Protein 5B4Z (pdb70)

Solvent-accessible surface area: 12973 Å² total; per-residue (Å²): 139,74,16,87,95,26,97,22,76,14,68,5,115,75,21,15,66,10,104,61,37,31,154,125,24,91,38,70,57,100,28,94,36,93,13,58,76,51,48,122,15,86,0,118,52,7,60,89,0,0,0,0,2,56,21,0,20,4,0,6,2,0,8,0,0,26,7,42,137,31,13,24,0,32,0,62,21,1,64,6,66,53,5,65,152,27,84,54,0,9,76,74,57,20,69,7,53,24,127,21,3,58,99,24,137,12,36,0,5,0,3,8,66,37,10,20,58,136,111,18,4,70,98,4,73,92,64,68,14,27,1,2,2,22,80,35,132,35,33,32,102,13,4,1,79,22,3,84,71,5,1,62,5,0,5,3,88,145,33,0,66,68,0,0,100,69,1,55,64,73,4,113,61,5,32,89,62,3,102,149,56,40,28,117,93,49,3,90,0,0,1,0,49,3,89,25,110,44,68,67,13,50,0,10,4,74,56,53,10,2,113,41,0,0,84,12,0,19,6,46,5,15,0,34,116,98,48,30,120,92,66,20,80,6,82,47,146,22,0,72,106,4,58,0,21,3,0,0,1,23,17,78,1,6,111,40,4,45,21,27,112,11,0,32,145,33,104,11,0,42,126,2,43,0,4,124,42,81,10,0,0,0,0,12,27,1,6,1,6,2,12,9,5,19,2,2,72,4,0,82,54,0,0,134,54,1,12,77,107

Foldseek 3Di:
DDLLQAFAEDEDDDPAAADAPDQDDDADDFAWDQFPVRDIFTQGDQQAEEEEALQLALQRLCVNLNNNNSYQEYDPLVCHPSCVVHHHQAPDRAEGDLVSVVVSVGQEYEYEVNGDDPVSLVVNVVVPHGYHYHDQPLALVCLLVSSCVSCSNRRRNVSSNVLSVLQNVLLVVLLVVLVVQADPDAFQEFAWFAAAQDFRTKTAADVLNVCRVQVSNVHHYLNVVVPPNGIGGPAQVVLVSSQGSEHEYAPVRCVRCPHLVSQLPGHNQCVGNCNVRSHYYHYHRSNSRNSHRCVSVRSNSSSCSSGPD

Nearest PDB structures (foldseek):
  5b4z-assembly1_A  TM=1.003E+00  e=8.588E-66  Corynebacterium glutamicum ATCC 13032
  5az3-assembly1_A  TM=1.003E+00  e=5.162E-64  Corynebacterium glutamicum ATCC 13032
  5b51-assembly1_A  TM=1.003E+00  e=1.796E-63  Corynebacterium glutamicum ATCC 13032
  5b50-assembly1_A  TM=1.002E+00  e=1.434E-62  Corynebacterium glutamicum ATCC 13032
  2r79-assembly1_A  TM=8.326E-01  e=1.215E-14  Pseudomonas aeruginosa

Sequence (309 aa):
TDPRTFTGLSIVEDIGDVVPVTDNASPALPVSLTDADGNDVVVEDVSRILPLDLYGTYSKTIAGLGLVDNIVGRTVSSTEPALADTEVVTTGGGGATLNAEAILNLHPTLVIIDHSIGPREVIDQIRAAGVATVIMSPQRSIASIGDDIRDIASSSVVGLPEEGEKLAERSVAEVVEEASTVVDELTPEDPLKKMVFLYARGTGGVFFILGDAYGGRDDLIEGLGGVDMAAEKGIMMDLAPANAEALAELNPDVFVMMSSEGLVSTGGIDGLMERPGIAQTTAGQNQQRVLALPDGQSLAFGAQTGELLLLRASSRELYVQ

Structure (mmCIF, N/CA/C/O backbone):
data_5B4Z
#
_entry.id   5B4Z
#
_cell.length_a   73.380
_cell.length_b   73.380
_cell.length_c   147.420
_cell.angle_alpha   90.00
_cell.angle_beta   90.00
_cell.angle_gamma   90.00
#
_symmetry.space_group_name_H-M   'P 41 21 2'
#
loop_
_entity.id
_entity.type
_entity.pdbx_description
1 polymer 'ABC-type transporter, periplasmic component'
2 non-polymer 'PROTOPORPHYRIN IX CONTAINING FE'
3 water water
#
loop_
_atom_site.group_PDB
_atom_site.id
_atom_site.type_symbol
_atom_site.label_atom_id
_atom_site.label_alt_id
_atom_site.label_comp_id
_atom_site.label_asym_id
_atom_site.label_entity_id
_atom_site.label_seq_id
_atom_site.pdbx_PDB_ins_code
_atom_site.Cartn_x
_atom_site.Cartn_y
_atom_site.Cartn_z
_atom_site.occupancy
_atom_site.B_iso_or_equiv
_atom_site.auth_seq_id
_atom_site.auth_comp_id
_atom_site.auth_asym_id
_atom_site.auth_atom_id
_atom_site.pdbx_PDB_model_num
ATOM 1 N N . THR A 1 26 ? 50.679 45.921 160.133 1.00 28.96 48 THR A N 1
ATOM 2 C CA . THR A 1 26 ? 50.154 45.816 158.739 1.00 25.72 48 THR A CA 1
ATOM 3 C C . THR A 1 26 ? 50.182 47.146 157.998 1.00 22.33 48 THR A C 1
ATOM 4 O O . THR A 1 26 ? 50.196 48.223 158.594 1.00 26.69 48 THR A O 1
ATOM 8 N N . ASP A 1 27 ? 50.152 47.044 156.678 1.00 16.43 49 ASP A N 1
ATOM 9 C CA . ASP A 1 27 ? 50.188 48.188 155.792 1.00 14.74 49 ASP A CA 1
ATOM 10 C C . ASP A 1 27 ? 48.754 48.488 155.353 1.00 14.04 49 ASP A C 1
ATOM 11 O O . ASP A 1 27 ? 48.160 47.703 154.614 1.00 13.40 49 ASP A O 1
ATOM 16 N N . PRO A 1 28 ? 48.186 49.632 155.789 1.00 13.53 50 PRO A N 1
ATOM 17 C CA . PRO A 1 28 ? 46.779 49.887 155.483 1.00 12.73 50 PRO A CA 1
ATOM 18 C C . PRO A 1 28 ? 46.496 50.162 154.004 1.00 12.14 50 PRO A C 1
ATOM 19 O O . PRO A 1 28 ? 45.342 50.102 153.587 1.00 12.26 50 PRO A O 1
ATOM 23 N N . ARG A 1 29 ? 47.536 50.426 153.210 1.00 12.31 51 ARG A N 1
ATOM 24 C CA . ARG A 1 29 ? 47.375 50.542 151.763 1.00 12.98 51 ARG A CA 1
ATOM 25 C C . ARG A 1 29 ? 47.121 49.195 151.074 1.00 13.05 51 ARG A C 1
ATOM 26 O O . ARG A 1 29 ? 46.730 49.180 149.904 1.00 14.88 51 ARG A O 1
ATOM 34 N N . THR A 1 30 ? 47.327 48.082 151.786 1.00 12.98 52 THR A N 1
ATOM 35 C CA . THR A 1 30 ? 47.017 46.740 151.266 1.00 13.70 52 THR A CA 1
ATOM 36 C C . THR A 1 30 ? 45.623 46.245 151.645 1.00 14.13 52 THR A C 1
ATOM 37 O O . THR A 1 30 ? 45.216 45.161 151.231 1.00 16.59 52 THR A O 1
ATOM 41 N N . PHE A 1 31 ? 44.882 47.021 152.435 1.00 13.02 53 PHE A N 1
ATOM 42 C CA . PHE A 1 31 ? 43.523 46.629 152.798 1.00 13.84 53 PHE A CA 1
ATOM 43 C C . PHE A 1 31 ? 42.604 46.864 151.610 1.00 13.18 53 PHE A C 1
ATOM 44 O O . PHE A 1 31 ? 42.790 47.812 150.842 1.00 13.94 53 PHE A O 1
ATOM 52 N N . THR A 1 32 ? 41.613 45.997 151.460 1.00 13.50 54 THR A N 1
ATOM 53 C CA . THR A 1 32 ? 40.664 46.103 150.360 1.00 13.10 54 THR A CA 1
ATOM 54 C C . THR A 1 32 ? 39.235 46.035 150.874 1.00 13.27 54 THR A C 1
ATOM 55 O O . THR A 1 32 ? 38.975 45.531 151.970 1.00 14.59 54 THR A O 1
ATOM 59 N N . GLY A 1 33 ? 38.312 46.535 150.063 1.00 11.99 55 GLY A N 1
ATOM 60 C CA . GLY A 1 33 ? 36.896 46.336 150.309 1.00 11.68 55 GLY A CA 1
ATOM 61 C C . GLY A 1 33 ? 36.301 47.323 151.293 1.00 10.84 55 GLY A C 1
ATOM 62 O O . GLY A 1 33 ? 36.948 48.256 151.783 1.00 11.03 55 GLY A O 1
ATOM 63 N N . LEU A 1 34 ? 35.028 47.094 151.567 1.00 10.99 56 LEU A N 1
ATOM 64 C CA . LEU A 1 34 ? 34.252 47.925 152.467 1.00 11.12 56 LEU A CA 1
ATOM 65 C C . LEU A 1 34 ? 34.646 47.693 153.913 1.00 11.97 56 LEU A C 1
ATOM 66 O O . LEU A 1 34 ? 34.779 46.552 154.355 1.00 13.83 56 LEU A O 1
ATOM 71 N N . SER A 1 35 ? 34.785 48.785 154.658 1.00 11.12 57 SER A N 1
ATOM 72 C CA . SER A 1 35 ? 34.773 48.750 156.117 1.00 12.19 57 SER A CA 1
ATOM 73 C C . SER A 1 35 ? 33.617 49.611 156.569 1.00 12.00 57 SER A C 1
ATOM 74 O O . SER A 1 35 ? 33.497 50.758 156.140 1.00 13.06 57 SER A O 1
ATOM 77 N N . ILE A 1 36 ? 32.773 49.074 157.438 1.00 12.73 58 ILE A N 1
ATOM 78 C CA . ILE A 1 36 ? 31.570 49.781 157.860 1.00 11.92 58 ILE A CA 1
ATOM 79 C C . ILE A 1 36 ? 31.508 49.868 159.371 1.00 11.44 58 ILE A C 1
ATOM 80 O O . ILE A 1 36 ? 31.708 48.874 160.066 1.00 12.78 58 ILE A O 1
ATOM 85 N N . VAL A 1 37 ? 31.280 51.083 159.864 1.00 9.69 59 VAL A N 1
ATOM 86 C CA . VAL A 1 37 ? 31.099 51.337 161.286 1.00 9.35 59 VAL A CA 1
ATOM 87 C C . VAL A 1 37 ? 29.610 51.238 161.595 1.00 9.10 59 VAL A C 1
ATOM 88 O O . VAL A 1 37 ? 28.788 51.856 160.913 1.00 9.82 59 VAL A O 1
ATOM 92 N N . GLU A 1 38 ? 29.263 50.440 162.609 1.00 8.76 60 GLU A N 1
ATOM 93 C CA . GLU A 1 38 ? 27.865 50.281 163.010 1.00 9.34 60 GLU A CA 1
ATOM 94 C C . GLU A 1 38 ? 27.395 51.489 163.824 1.00 9.85 60 GLU A C 1
ATOM 95 O O . GLU A 1 38 ? 28.205 52.243 164.367 1.00 10.05 60 GLU A O 1
ATOM 101 N N . ASP A 1 39 ? 26.075 51.656 163.895 1.00 10.16 61 ASP A N 1
ATOM 102 C CA . ASP A 1 39 ? 25.419 52.736 164.648 1.00 11.14 61 ASP A CA 1
ATOM 103 C C . ASP A 1 39 ? 25.966 52.792 166.065 1.00 10.59 61 ASP A C 1
ATOM 104 O O . ASP A 1 39 ? 26.002 51.778 166.750 1.00 12.56 61 ASP A O 1
ATOM 109 N N . ILE A 1 40 ? 26.389 53.981 166.486 1.00 10.22 62 ILE A N 1
ATOM 110 C CA . ILE A 1 40 ? 26.931 54.216 167.820 1.00 11.20 62 ILE A CA 1
ATOM 111 C C . ILE A 1 40 ? 25.793 54.309 168.848 1.00 10.99 62 ILE A C 1
ATOM 112 O O . ILE A 1 40 ? 26.032 54.138 170.039 1.00 13.79 62 ILE A O 1
ATOM 117 N N . GLY A 1 41 ? 24.574 54.596 168.388 1.00 11.26 63 GLY 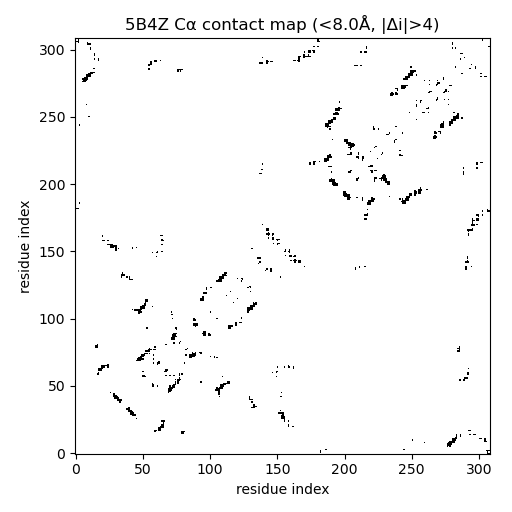A N 1
ATOM 118 C CA . GLY A 1 41 ? 23.388 54.604 169.242 1.00 11.94 63 GLY A CA 1
ATOM 119 C C . GLY A 1 41 ? 23.122 55.953 169.880 1.00 12.27 63 GLY A C 1
ATOM 120 O O . GLY A 1 41 ? 23.515 57.002 169.357 1.00 14.37 63 GLY A O 1
ATOM 121 N N . ASP A 1 42 ? 22.437 55.915 171.014 1.00 11.95 64 ASP A N 1
ATOM 122 C CA . ASP A 1 42 ? 22.016 57.131 171.704 1.00 11.93 64 ASP A CA 1
ATOM 123 C C . ASP A 1 42 ? 23.158 57.728 172.512 1.00 12.20 64 ASP A C 1
ATOM 124 O O . ASP A 1 42 ? 24.034 57.020 173.013 1.00 13.31 64 ASP A O 1
ATOM 129 N N . VAL A 1 43 ? 23.130 59.047 172.662 1.00 12.27 65 VAL A N 1
ATOM 130 C CA . VAL A 1 43 ? 24.076 59.723 173.536 1.00 12.31 65 VAL A CA 1
ATOM 131 C C . VAL A 1 43 ? 23.761 59.346 174.990 1.00 12.84 65 VAL A C 1
ATOM 132 O O . VAL A 1 43 ? 22.606 59.303 175.366 1.00 14.17 65 VAL A O 1
ATOM 136 N N . VAL A 1 44 ? 24.791 59.070 175.787 1.00 12.10 66 VAL A N 1
ATOM 137 C CA . VAL A 1 44 ? 24.618 58.832 177.221 1.00 13.03 66 VAL A CA 1
ATOM 138 C C . VAL A 1 44 ? 24.412 60.191 177.906 1.00 12.60 66 VAL A C 1
ATOM 139 O O . VAL A 1 44 ? 25.321 61.030 177.880 1.00 12.99 66 VAL A O 1
ATOM 143 N N . PRO A 1 45 ? 23.228 60.425 178.509 1.00 12.10 67 PRO A N 1
ATOM 144 C CA . PRO A 1 45 ? 23.044 61.746 179.132 1.00 12.55 67 PRO A CA 1
ATOM 145 C C . PRO A 1 45 ? 23.934 61.941 180.348 1.00 12.65 67 PRO A C 1
ATOM 146 O O . PRO A 1 45 ? 24.276 60.971 181.028 1.00 14.35 67 PRO A O 1
ATOM 150 N N . VAL A 1 46 ? 24.316 63.187 180.609 1.00 12.40 68 VAL A N 1
ATOM 151 C CA . VAL A 1 46 ? 25.130 63.517 181.790 1.00 13.24 68 VAL A CA 1
ATOM 152 C C . VAL A 1 46 ? 24.321 63.605 183.084 1.00 13.60 68 VAL A C 1
ATOM 153 O O . VAL A 1 46 ? 24.905 63.673 184.164 1.00 16.79 68 VAL A O 1
ATOM 157 N N . THR A 1 47 ? 22.996 63.609 182.968 1.00 13.53 69 THR A N 1
ATOM 158 C CA . THR A 1 47 ? 22.106 63.659 184.118 1.00 14.98 69 THR A CA 1
ATOM 159 C C . THR A 1 47 ? 20.795 62.973 183.800 1.00 16.84 69 THR A C 1
ATOM 160 O O . THR A 1 47 ? 20.422 62.840 182.632 1.00 17.44 69 THR A O 1
ATOM 164 N N . ASP A 1 48 ? 20.104 62.541 184.855 1.00 18.63 70 ASP A N 1
ATOM 165 C CA . ASP A 1 48 ? 18.727 62.057 184.747 1.00 20.95 70 ASP A CA 1
ATOM 166 C C . ASP A 1 48 ? 17.715 63.008 185.397 1.00 19.71 70 ASP A C 1
ATOM 167 O O . ASP A 1 48 ? 16.534 62.670 185.514 1.00 21.96 70 ASP A O 1
ATOM 172 N N . ASN A 1 49 ? 18.154 64.206 185.782 1.00 17.27 71 ASN A N 1
ATOM 173 C CA . ASN A 1 49 ? 17.241 65.162 186.404 1.00 18.77 71 ASN A CA 1
ATOM 174 C C . ASN A 1 49 ? 17.537 66.606 186.006 1.00 17.89 71 ASN A C 1
ATOM 175 O O . ASN A 1 49 ? 17.604 67.503 186.845 1.00 19.75 71 ASN A O 1
ATOM 180 N N . ALA A 1 50 ? 17.682 66.824 184.702 1.00 16.03 72 ALA A N 1
ATOM 181 C CA . ALA A 1 50 ? 17.883 68.171 184.168 1.00 14.64 72 ALA A CA 1
ATOM 182 C C . ALA A 1 50 ? 16.712 69.061 184.559 1.00 14.49 72 ALA A C 1
ATOM 183 O O . ALA A 1 50 ? 15.552 68.657 184.422 1.00 15.64 72 ALA A O 1
ATOM 185 N N . SER A 1 51 ? 17.035 70.258 185.050 1.00 14.16 73 SER A N 1
ATOM 186 C CA . SER A 1 51 ? 16.034 71.242 185.472 1.00 14.93 73 SER A CA 1
ATOM 187 C C . SER A 1 51 ? 16.391 72.598 184.864 1.00 13.90 73 SER A C 1
ATOM 188 O O . SER A 1 51 ? 17.102 73.394 185.478 1.00 14.89 73 SER A O 1
ATOM 191 N N . PRO A 1 52 ? 15.942 72.840 183.620 1.00 13.11 74 PRO A N 1
ATOM 192 C CA . PRO A 1 52 ? 16.269 74.095 182.934 1.00 12.22 74 PRO A CA 1
ATOM 193 C C . PRO A 1 52 ? 16.001 75.345 183.782 1.00 12.41 74 PRO A C 1
ATOM 194 O O . PRO A 1 52 ? 14.941 75.449 184.419 1.00 13.67 74 PRO A O 1
ATOM 198 N N . ALA A 1 53 ? 16.984 76.242 183.813 1.00 11.66 75 ALA A N 1
ATOM 199 C CA . ALA A 1 53 ? 16.882 77.521 184.520 1.00 11.79 75 ALA A CA 1
ATOM 200 C C . ALA A 1 53 ? 16.392 78.557 183.512 1.00 11.65 75 ALA A C 1
ATOM 201 O O . ALA A 1 53 ? 17.165 79.072 182.703 1.00 12.94 75 ALA A O 1
ATOM 203 N N . LEU A 1 54 ? 15.091 78.819 183.555 1.00 11.30 76 LEU A N 1
ATOM 204 C CA . LEU A 1 54 ? 14.392 79.627 182.559 1.00 11.72 76 LEU A CA 1
ATOM 205 C C . LEU A 1 54 ? 13.692 80.789 183.257 1.00 12.09 76 LEU A C 1
ATOM 206 O O . LEU A 1 54 ? 13.334 80.665 184.432 1.00 12.95 76 LEU A O 1
ATOM 211 N N . PRO A 1 55 ? 13.463 81.915 182.575 1.00 11.43 77 PRO A N 1
ATOM 212 C CA . PRO A 1 55 ? 13.748 82.134 181.161 1.00 11.23 77 PRO A CA 1
ATOM 213 C C . PRO A 1 55 ? 15.195 82.534 180.884 1.00 11.62 77 PRO A C 1
ATOM 214 O O . PRO A 1 55 ? 15.917 82.971 181.784 1.00 13.36 77 PRO A O 1
ATOM 218 N N . VAL A 1 56 ? 15.572 82.384 179.616 1.00 11.83 78 VAL A N 1
ATOM 219 C CA . VAL A 1 56 ? 16.864 82.793 179.078 1.00 12.79 78 VAL A CA 1
ATOM 220 C C . VAL A 1 56 ? 16.596 83.883 178.047 1.00 12.73 78 VAL A C 1
ATOM 221 O O . VAL A 1 56 ? 15.646 83.783 177.278 1.00 12.85 78 VAL A O 1
ATOM 225 N N . SER A 1 57 ? 17.431 84.917 178.025 1.00 13.22 79 SER A N 1
ATOM 226 C CA . SER A 1 57 ? 17.424 85.889 176.927 1.00 13.91 79 SER A CA 1
ATOM 227 C C . SER A 1 57 ? 18.760 85.788 176.204 1.00 12.39 79 SER A C 1
ATOM 228 O O . SER A 1 57 ? 19.805 85.641 176.838 1.00 14.37 79 SER A O 1
ATOM 231 N N . LEU A 1 58 ? 18.723 85.851 174.880 1.00 11.25 80 LEU A N 1
ATOM 232 C CA . LEU A 1 58 ? 19.939 85.726 174.084 1.00 11.38 80 LEU A CA 1
ATOM 233 C C . LEU A 1 58 ? 19.811 86.505 172.788 1.00 10.85 80 LEU A C 1
ATOM 234 O O . LEU A 1 58 ? 18.701 86.844 172.368 1.00 11.17 80 LEU A O 1
ATOM 239 N N . THR A 1 59 ? 20.954 86.777 172.169 1.00 10.61 81 THR A N 1
ATOM 240 C CA . THR A 1 59 ? 21.017 87.255 170.794 1.00 10.74 81 THR A CA 1
ATOM 241 C C . THR A 1 59 ? 21.621 86.118 169.984 1.00 10.33 81 THR A C 1
ATOM 242 O O . THR A 1 59 ? 22.731 85.680 170.280 1.00 11.65 81 THR A O 1
ATOM 246 N N . ASP A 1 60 ? 20.893 85.646 168.972 1.00 9.66 82 ASP A N 1
ATOM 247 C CA . ASP A 1 60 ? 21.306 84.436 168.254 1.00 9.90 82 ASP A CA 1
ATOM 248 C C . ASP A 1 60 ? 22.310 84.764 167.147 1.00 10.15 82 ASP A C 1
ATOM 249 O O . ASP A 1 60 ? 22.723 85.916 166.992 1.00 10.76 82 ASP A O 1
ATOM 254 N N . ALA A 1 61 ? 22.707 83.761 166.376 1.00 10.47 83 ALA A N 1
ATOM 255 C CA . ALA A 1 61 ? 23.790 83.929 165.410 1.00 10.67 83 ALA A CA 1
ATOM 256 C C . ALA A 1 61 ? 23.431 84.842 164.240 1.00 11.45 83 ALA A C 1
ATOM 257 O O . ALA A 1 61 ? 24.321 85.375 163.586 1.00 13.52 83 ALA A O 1
ATOM 259 N N . ASP A 1 62 ? 22.136 85.001 163.965 1.00 10.92 84 ASP A N 1
ATOM 260 C CA . ASP A 1 62 ? 21.651 85.950 162.953 1.00 11.43 84 ASP A CA 1
ATOM 261 C C . ASP A 1 62 ? 21.379 87.350 163.515 1.00 11.17 84 ASP A C 1
ATOM 262 O O . ASP A 1 62 ? 20.982 88.241 162.760 1.00 13.48 84 ASP A O 1
ATOM 267 N N . GLY A 1 63 ? 21.599 87.548 164.815 1.00 10.26 85 GLY A N 1
ATOM 268 C CA . GLY A 1 63 ? 21.345 88.836 165.457 1.00 10.75 85 GLY A CA 1
ATOM 269 C C . GLY A 1 63 ? 19.941 89.015 166.000 1.00 10.85 85 GLY A C 1
ATOM 270 O O . GLY A 1 63 ? 19.594 90.116 166.421 1.00 12.24 85 GLY A O 1
ATOM 271 N N . ASN A 1 64 ? 19.129 87.956 166.018 1.00 11.05 86 ASN A N 1
ATOM 272 C CA . ASN A 1 64 ? 17.774 88.038 166.574 1.00 10.98 86 ASN A CA 1
ATOM 273 C C . ASN A 1 64 ? 17.812 87.955 168.096 1.00 10.72 86 ASN A C 1
ATOM 274 O O . ASN A 1 64 ? 18.450 87.050 168.646 1.00 10.85 86 ASN A O 1
ATOM 279 N N . ASP A 1 65 ? 17.081 88.836 168.777 1.00 11.14 87 ASP A N 1
ATOM 280 C CA . ASP A 1 65 ? 16.904 88.713 170.221 1.00 11.22 87 ASP A CA 1
ATOM 281 C C . ASP A 1 65 ? 15.765 87.741 170.496 1.00 11.12 87 ASP A C 1
ATOM 282 O O . ASP A 1 65 ? 14.672 87.880 169.941 1.00 11.84 87 ASP A O 1
ATOM 287 N N . VAL A 1 66 ? 16.033 86.737 171.333 1.00 10.14 88 VAL A N 1
ATOM 288 C CA . VAL A 1 66 ? 15.071 85.677 171.616 1.00 10.17 88 VAL A CA 1
ATOM 289 C C . VAL A 1 66 ? 15.004 85.439 173.112 1.00 10.22 88 VAL A C 1
ATOM 290 O O . VAL A 1 66 ? 16.035 85.391 173.794 1.00 11.59 88 VAL A O 1
ATOM 294 N N . VAL A 1 67 ? 13.781 85.278 173.607 1.00 9.73 89 VAL A N 1
ATOM 295 C CA . VAL A 1 67 ? 13.531 84.790 174.958 1.00 10.69 89 VAL A CA 1
ATOM 296 C C . VAL A 1 67 ? 13.092 83.327 174.864 1.00 10.98 89 VAL A C 1
ATOM 297 O O . VAL A 1 67 ? 12.159 82.991 174.133 1.00 11.87 89 VAL A O 1
ATOM 301 N N . VAL A 1 68 ? 13.800 82.471 175.594 1.00 10.45 90 VAL A N 1
ATOM 302 C CA . VAL A 1 68 ? 13.459 81.056 175.711 1.00 10.55 90 VAL A CA 1
ATOM 303 C C . VAL A 1 68 ? 12.845 80.895 177.097 1.00 10.91 90 VAL A C 1
ATOM 304 O O . VAL A 1 68 ? 13.526 81.029 178.118 1.00 11.48 90 VAL A O 1
ATOM 308 N N . GLU A 1 69 ? 11.544 80.637 177.123 1.00 11.40 91 GLU A N 1
ATOM 309 C CA . GLU A 1 69 ? 10.806 80.554 178.388 1.00 12.84 91 GLU A CA 1
ATOM 310 C C . GLU A 1 69 ? 10.197 79.176 178.647 1.00 12.40 91 GLU A C 1
ATOM 311 O O . GLU A 1 69 ? 9.811 78.901 179.779 1.00 13.51 91 GLU A O 1
ATOM 317 N N . ASP A 1 70 ? 10.140 78.310 177.630 1.00 11.56 92 ASP A N 1
ATOM 318 C CA . ASP A 1 70 ? 9.512 76.997 177.755 1.00 12.03 92 ASP A CA 1
ATOM 319 C C . ASP A 1 70 ? 10.243 76.049 176.807 1.00 11.12 92 ASP A C 1
ATOM 320 O O . ASP A 1 70 ? 10.212 76.250 175.587 1.00 11.36 92 ASP A O 1
ATOM 325 N N . VAL A 1 71 ? 10.891 75.019 177.368 1.00 11.22 93 VAL A N 1
ATOM 326 C CA . VAL A 1 71 ? 11.632 74.039 176.561 1.00 10.95 93 VAL A CA 1
ATOM 327 C C . VAL A 1 71 ? 10.951 72.678 176.587 1.00 11.55 93 VAL A C 1
ATOM 328 O O . VAL A 1 71 ? 11.587 71.664 176.322 1.00 12.27 93 VAL A O 1
ATOM 332 N N . SER A 1 72 ? 9.644 72.658 176.853 1.00 11.90 94 SER A N 1
ATOM 333 C CA . SER A 1 72 ? 8.912 71.390 176.954 1.00 12.50 94 SER A CA 1
ATOM 334 C C . SER A 1 72 ? 8.780 70.655 175.620 1.00 12.02 94 SER A C 1
ATOM 335 O O . SER A 1 72 ? 8.704 69.422 175.616 1.00 13.22 94 SER A O 1
ATOM 338 N N . ARG A 1 73 ? 8.744 71.392 174.506 1.00 11.11 95 ARG A N 1
ATOM 339 C CA . ARG A 1 73 ? 8.533 70.806 173.177 1.00 10.97 95 ARG A CA 1
ATOM 340 C C . ARG A 1 73 ? 9.570 71.364 172.199 1.00 10.29 95 ARG A C 1
ATOM 341 O O . ARG A 1 73 ? 9.373 72.429 171.602 1.00 10.89 95 ARG A O 1
ATOM 349 N N . ILE A 1 74 ? 10.672 70.634 172.061 1.00 10.22 96 ILE A N 1
ATOM 350 C CA . ILE A 1 74 ? 11.849 71.105 171.328 1.00 9.87 96 ILE A CA 1
ATOM 351 C C . ILE A 1 74 ? 11.914 70.478 169.938 1.00 9.66 96 ILE A C 1
ATOM 352 O O . ILE A 1 74 ? 11.729 69.260 169.789 1.00 10.36 96 ILE A O 1
ATOM 357 N N . LEU A 1 75 ? 12.221 71.300 168.935 1.00 9.36 97 LEU A N 1
ATOM 358 C CA . LEU A 1 75 ? 12.589 70.844 167.590 1.00 9.49 97 LEU A CA 1
ATOM 359 C C . LEU A 1 75 ? 14.042 71.251 167.355 1.00 8.65 97 LEU A C 1
ATOM 360 O O . LEU A 1 75 ? 14.314 72.423 167.057 1.00 9.08 97 LEU A O 1
ATOM 365 N N . PRO A 1 76 ? 14.996 70.303 167.506 1.00 8.87 98 PRO A N 1
ATOM 366 C CA . PRO A 1 76 ? 16.425 70.596 167.318 1.00 8.53 98 PRO A CA 1
ATOM 367 C C . PRO A 1 76 ? 16.839 70.118 165.934 1.00 8.45 98 PRO A C 1
ATOM 368 O O . PRO A 1 76 ? 17.051 68.918 165.737 1.00 9.02 98 PRO A O 1
ATOM 372 N N . LEU A 1 77 ? 16.900 71.039 164.974 1.00 8.11 99 LEU A N 1
ATOM 373 C CA . LEU A 1 77 ? 16.920 70.700 163.552 1.00 8.54 99 LEU A CA 1
ATOM 374 C C . LEU A 1 77 ? 18.193 71.177 162.861 1.00 8.44 99 LEU A C 1
ATOM 375 O O . LEU A 1 77 ? 18.563 72.348 162.987 1.00 8.84 99 LEU A O 1
ATOM 380 N N . ASP A 1 78 ? 18.835 70.291 162.102 1.00 8.72 100 ASP A N 1
ATOM 381 C CA . ASP A 1 78 ? 20.023 70.641 161.335 1.00 9.04 100 ASP A CA 1
ATOM 382 C C . ASP A 1 78 ? 20.259 69.586 160.259 1.00 9.12 100 ASP A C 1
ATOM 383 O O . ASP A 1 78 ? 19.565 68.569 160.206 1.00 9.90 100 ASP A O 1
ATOM 388 N N . LEU A 1 79 ? 21.236 69.836 159.403 1.00 8.83 101 LEU A N 1
ATOM 389 C CA . LEU A 1 79 ? 21.589 68.882 158.353 1.00 8.96 101 LEU A CA 1
ATOM 390 C C . LEU A 1 79 ? 22.349 67.685 158.910 1.00 9.06 101 LEU A C 1
ATOM 391 O O . LEU A 1 79 ? 22.275 66.581 158.369 1.00 9.95 101 LEU A O 1
ATOM 396 N N . TYR A 1 80 ? 23.103 67.915 159.986 1.00 8.33 102 TYR A N 1
ATOM 397 C CA . TYR A 1 80 ? 24.175 66.988 160.385 1.00 8.77 102 TYR A CA 1
ATOM 398 C C . TYR A 1 80 ? 23.793 66.015 161.481 1.00 8.49 102 TYR A C 1
ATOM 399 O O . TYR A 1 80 ? 24.514 65.036 161.703 1.00 9.48 102 TYR A O 1
ATOM 408 N N . GLY A 1 81 ? 22.691 66.273 162.181 1.00 8.09 103 GLY A N 1
ATOM 409 C CA . GLY A 1 81 ? 22.280 65.431 163.302 1.00 8.23 103 GLY A CA 1
ATOM 410 C C . GLY A 1 81 ? 22.948 65.766 164.630 1.00 7.83 103 GLY A C 1
ATOM 411 O O . GLY A 1 81 ? 22.955 64.930 165.540 1.00 8.67 103 GLY A O 1
ATOM 412 N N . THR A 1 82 ? 23.495 66.978 164.782 1.00 7.53 104 THR A N 1
ATOM 413 C CA . THR A 1 82 ? 24.189 67.344 166.020 1.00 7.63 104 THR A CA 1
ATOM 414 C C . THR A 1 82 ? 23.252 67.752 167.146 1.00 7.60 104 THR A C 1
ATOM 415 O O . THR A 1 82 ? 23.376 67.264 168.275 1.00 8.04 104 THR A O 1
ATOM 419 N N . TYR A 1 83 ? 22.328 68.667 166.862 1.00 7.53 105 TYR A N 1
ATOM 420 C CA . TYR A 1 83 ? 21.584 69.314 167.943 1.00 7.71 105 TYR A CA 1
ATOM 421 C C . TYR A 1 83 ? 20.723 68.347 168.741 1.00 7.53 105 TYR A C 1
ATOM 422 O O . TYR A 1 83 ? 20.654 68.459 169.961 1.00 7.83 105 TYR A O 1
ATOM 431 N N . SER A 1 84 ? 20.078 67.396 168.068 1.00 7.34 106 SER A N 1
ATOM 432 C CA . SER A 1 84 ? 19.239 66.423 168.766 1.00 8.14 106 SER A CA 1
ATOM 433 C C . SER A 1 84 ? 20.072 65.580 169.731 1.00 7.89 106 SER A C 1
ATOM 434 O O . SER A 1 84 ? 19.622 65.244 170.834 1.00 8.83 106 SER A O 1
ATOM 437 N N . LYS A 1 85 ? 21.290 65.243 169.307 1.00 7.76 107 LYS A N 1
ATOM 438 C CA . LYS A 1 85 ? 22.206 64.457 170.125 1.00 8.36 107 LYS A CA 1
ATOM 439 C C . LYS A 1 85 ? 22.691 65.256 171.334 1.00 8.24 107 LYS A C 1
ATOM 440 O O . LYS A 1 85 ? 22.726 64.741 172.454 1.00 8.77 107 LYS A O 1
ATOM 446 N N . THR A 1 86 ? 23.033 66.529 171.130 1.00 7.97 108 THR A N 1
ATOM 447 C CA . THR A 1 86 ? 23.470 67.365 172.251 1.00 7.96 108 THR A CA 1
ATOM 448 C C . THR A 1 86 ? 22.340 67.587 173.263 1.00 8.07 108 THR A C 1
ATOM 449 O O . THR A 1 86 ? 22.555 67.475 174.477 1.00 8.78 108 THR A O 1
ATOM 453 N N . ILE A 1 87 ? 21.138 67.845 172.761 1.00 7.94 109 ILE A N 1
ATOM 454 C CA . ILE A 1 87 ? 19.960 67.993 173.627 1.00 8.62 109 ILE A CA 1
ATOM 455 C C . ILE A 1 87 ? 19.750 66.737 174.488 1.00 8.80 109 ILE A C 1
ATOM 456 O O . ILE A 1 87 ? 19.491 66.839 175.689 1.00 9.23 109 ILE A O 1
ATOM 461 N N . ALA A 1 88 ? 19.891 65.553 173.892 1.00 8.84 110 ALA A N 1
ATOM 462 C CA . ALA A 1 88 ? 19.808 64.308 174.667 1.00 9.24 110 ALA A CA 1
ATOM 463 C C . ALA A 1 88 ? 20.945 64.195 175.680 1.00 9.19 110 ALA A C 1
ATOM 464 O O . ALA A 1 88 ? 20.737 63.773 176.820 1.00 10.55 110 ALA A O 1
ATOM 466 N N . GLY A 1 89 ? 22.153 64.569 175.268 1.00 9.04 111 GLY A N 1
ATOM 467 C CA . GLY A 1 89 ? 23.302 64.553 176.166 1.00 9.78 111 GLY A CA 1
ATOM 468 C C . GLY A 1 89 ? 23.129 65.407 177.414 1.00 9.60 111 GLY A C 1
ATOM 469 O O . GLY A 1 89 ? 23.647 65.078 178.483 1.00 10.54 111 GLY A O 1
ATOM 470 N N . LEU A 1 90 ? 22.397 66.510 177.261 1.00 9.84 112 LEU A N 1
ATOM 471 C CA . LEU A 1 90 ? 22.129 67.440 178.354 1.00 9.70 112 LEU A CA 1
ATOM 472 C C . LEU A 1 90 ? 21.016 66.978 179.297 1.00 10.50 112 LEU A C 1
ATOM 473 O O . LEU A 1 90 ? 20.824 67.588 180.351 1.00 11.45 112 LEU A O 1
ATOM 478 N N . GLY A 1 91 ? 20.275 65.936 178.918 1.00 10.53 113 GLY A N 1
ATOM 479 C CA . GLY A 1 91 ? 19.199 65.402 179.750 1.00 10.81 113 GLY A CA 1
ATOM 480 C C . GLY A 1 91 ? 17.788 65.673 179.270 1.00 11.12 113 GLY A C 1
ATOM 481 O O . GLY A 1 91 ? 16.847 65.345 179.980 1.00 12.16 113 GLY A O 1
ATOM 482 N N . LEU A 1 92 ? 17.625 66.238 178.072 1.00 10.38 114 LEU A N 1
ATOM 483 C CA . LEU A 1 92 ? 16.309 66.650 177.572 1.00 10.59 114 LEU A CA 1
ATOM 484 C C . LEU A 1 92 ? 15.797 65.821 176.389 1.00 10.62 114 LEU A C 1
ATOM 485 O O . LEU A 1 92 ? 14.971 66.288 175.617 1.00 11.09 114 LEU A O 1
ATOM 490 N N . VAL A 1 93 ? 16.214 64.556 176.278 1.00 11.12 115 VAL A N 1
ATOM 491 C CA . VAL A 1 93 ? 15.757 63.745 175.143 1.00 11.77 115 VAL A CA 1
ATOM 492 C C . VAL A 1 93 ? 14.227 63.620 175.092 1.00 11.25 115 VAL A C 1
ATOM 493 O O . VAL A 1 93 ? 13.634 63.610 174.012 1.00 12.10 115 VAL A O 1
ATOM 497 N N . ASP A 1 94 ? 13.591 63.555 176.264 1.00 11.94 116 ASP A N 1
ATOM 498 C CA . ASP A 1 94 ? 12.137 63.376 176.328 1.00 13.33 116 ASP A CA 1
ATOM 499 C C . ASP A 1 94 ? 11.367 64.612 175.865 1.00 13.00 116 ASP A C 1
ATOM 500 O O . ASP A 1 94 ? 10.177 64.519 175.587 1.00 14.68 116 ASP A O 1
ATOM 505 N N . ASN A 1 95 ? 12.048 65.759 175.779 1.00 11.79 117 ASN A N 1
ATOM 506 C CA . ASN A 1 95 ? 11.442 67.011 175.333 1.00 12.06 117 ASN A CA 1
ATOM 507 C C . ASN A 1 95 ? 11.417 67.171 173.814 1.00 11.27 117 ASN A C 1
ATOM 508 O O . ASN A 1 95 ? 10.802 68.110 173.311 1.00 11.84 117 ASN A O 1
ATOM 513 N N . ILE A 1 96 ? 12.100 66.289 173.080 1.00 11.36 118 ILE A N 1
ATOM 514 C CA . ILE A 1 96 ? 12.177 66.395 171.626 1.00 11.33 118 ILE A CA 1
ATOM 515 C C . ILE A 1 96 ? 10.881 65.864 171.026 1.00 11.93 118 ILE A C 1
ATOM 516 O O . ILE A 1 96 ? 10.498 64.724 171.301 1.00 14.53 118 ILE A O 1
ATOM 521 N N . VAL A 1 97 ? 10.214 66.689 170.225 1.00 11.56 119 VAL A N 1
ATOM 522 C CA . VAL A 1 97 ? 8.890 66.354 169.651 1.00 12.16 119 VAL A CA 1
ATOM 523 C C . VAL A 1 97 ? 8.871 66.173 168.132 1.00 11.91 119 VAL A C 1
ATOM 524 O O . VAL A 1 97 ? 7.843 65.805 167.567 1.00 13.78 119 VAL A O 1
ATOM 528 N N . GLY A 1 98 ? 9.997 66.440 167.471 1.00 11.63 120 GLY A N 1
ATOM 529 C CA . GLY A 1 98 ? 10.098 66.294 166.034 1.00 11.83 120 GLY A CA 1
ATOM 530 C C . GLY A 1 98 ? 11.556 66.348 165.630 1.00 11.28 120 GLY A C 1
ATOM 531 O O . GLY A 1 98 ? 12.397 66.787 166.412 1.00 12.32 120 GLY A O 1
ATOM 532 N N . ARG A 1 99 ? 11.858 65.912 164.413 1.00 11.32 121 ARG A N 1
ATOM 533 C CA . ARG A 1 99 ? 13.243 65.771 163.979 1.00 11.80 121 ARG A CA 1
ATOM 534 C C . ARG A 1 99 ? 13.394 65.928 162.486 1.00 11.47 121 ARG A C 1
ATOM 535 O O . ARG A 1 99 ? 12.431 65.774 161.728 1.00 12.77 121 ARG A O 1
ATOM 543 N N . THR A 1 100 ? 14.621 66.186 162.055 1.00 11.69 122 THR A N 1
ATOM 544 C CA . THR A 1 100 ? 14.945 66.005 160.643 1.00 13.21 122 THR A CA 1
ATOM 545 C C . THR A 1 100 ? 15.402 64.572 160.407 1.00 14.22 122 THR A C 1
ATOM 546 O O . THR A 1 100 ? 15.679 63.811 161.342 1.00 14.86 122 THR A O 1
ATOM 550 N N . VAL A 1 101 ? 15.532 64.230 159.132 1.00 14.84 123 VAL A N 1
ATOM 551 C CA . VAL A 1 101 ? 15.962 62.887 158.746 1.00 15.54 123 VAL A CA 1
ATOM 552 C C . VAL A 1 101 ? 17.374 62.514 159.231 1.00 13.74 123 VAL A C 1
ATOM 553 O O . VAL A 1 101 ? 17.681 61.335 159.361 1.00 14.44 123 VAL A O 1
ATOM 557 N N . SER A 1 102 ? 18.239 63.495 159.477 1.00 13.59 124 SER A N 1
ATOM 558 C CA . SER A 1 102 ? 19.607 63.224 159.906 1.00 13.02 124 SER A CA 1
ATOM 559 C C . SER A 1 102 ? 19.739 62.811 161.372 1.00 11.54 124 SER A C 1
ATOM 560 O O . SER A 1 102 ? 20.766 62.277 161.780 1.00 12.35 124 SER A O 1
ATOM 563 N N . SER A 1 103 ? 18.700 63.065 162.167 1.00 9.80 125 SER A N 1
ATOM 564 C CA . SER A 1 103 ? 18.691 62.656 163.568 1.00 9.55 125 SER A CA 1
ATOM 565 C C . SER A 1 103 ? 18.206 61.214 163.649 1.00 9.62 125 SER A C 1
ATOM 566 O O . SER A 1 103 ? 17.079 60.933 164.036 1.00 10.53 125 SER A O 1
ATOM 569 N N . THR A 1 104 ? 19.102 60.301 163.276 1.00 9.60 126 THR A N 1
ATOM 570 C CA . THR A 1 104 ? 18.777 58.890 163.121 1.00 10.39 126 THR A CA 1
ATOM 571 C C . THR A 1 104 ? 18.960 58.097 164.401 1.00 10.54 126 THR A C 1
ATOM 572 O O . THR A 1 104 ? 18.768 56.878 164.401 1.00 11.51 126 THR A O 1
ATOM 576 N N . GLU A 1 105 ? 19.325 58.747 165.496 1.00 10.52 127 GLU A N 1
ATOM 577 C CA . GLU A 1 105 ? 19.558 58.026 166.739 1.00 11.18 127 GLU A CA 1
ATOM 578 C C . GLU A 1 105 ? 18.321 57.247 167.206 1.00 11.07 127 GLU A C 1
ATOM 579 O O . GLU A 1 105 ? 17.182 57.684 167.004 1.00 11.00 127 GLU A O 1
ATOM 585 N N . PRO A 1 106 ? 18.541 56.083 167.838 1.00 10.83 128 PRO A N 1
ATOM 586 C CA . PRO A 1 106 ? 17.422 55.190 168.157 1.00 11.42 128 PRO A CA 1
ATOM 587 C C . PRO A 1 106 ? 16.313 55.808 169.012 1.00 11.88 128 PRO A C 1
ATOM 588 O O . PRO A 1 106 ? 15.138 55.520 168.783 1.00 12.19 128 PRO A O 1
ATOM 592 N N . ALA A 1 107 ? 16.666 56.695 169.940 1.00 11.77 129 ALA A N 1
ATOM 593 C CA . ALA A 1 107 ? 15.664 57.283 170.833 1.00 12.53 129 ALA A CA 1
ATOM 594 C C . ALA A 1 107 ? 14.606 58.067 170.073 1.00 12.44 129 ALA A C 1
ATOM 595 O O . ALA A 1 107 ? 13.492 58.230 170.568 1.00 13.91 129 ALA A O 1
ATOM 597 N N . LEU A 1 108 ? 14.959 58.576 168.892 1.00 11.92 130 LEU A N 1
ATOM 598 C CA . LEU A 1 108 ? 14.048 59.391 168.094 1.00 12.64 130 LEU A CA 1
ATOM 599 C C . LEU A 1 108 ? 13.439 58.663 166.903 1.00 12.40 130 LEU A C 1
ATOM 600 O O . LEU A 1 108 ? 12.804 59.285 166.054 1.00 12.89 130 LEU A O 1
ATOM 605 N N . ALA A 1 109 ? 13.572 57.334 166.853 1.00 12.39 131 ALA A N 1
ATOM 606 C CA . ALA A 1 109 ? 13.134 56.594 165.664 1.00 13.23 131 ALA A CA 1
ATOM 607 C C . ALA A 1 109 ? 11.631 56.667 165.404 1.00 14.65 131 ALA A C 1
ATOM 608 O O . ALA A 1 109 ? 11.212 56.566 164.258 1.00 18.75 131 ALA A O 1
ATOM 610 N N . ASP A 1 110 ? 10.841 56.840 166.464 1.00 15.13 132 ASP A N 1
ATOM 611 C CA . ASP A 1 110 ? 9.384 56.962 166.357 1.00 17.42 132 ASP A CA 1
ATOM 612 C C . ASP A 1 110 ? 8.901 58.407 166.481 1.00 17.94 132 ASP A C 1
ATOM 613 O O . ASP A 1 110 ? 7.707 58.653 166.570 1.00 20.98 132 ASP A O 1
ATOM 618 N N . THR A 1 111 ? 9.827 59.359 166.451 1.00 16.57 133 THR A N 1
ATOM 619 C CA . THR A 1 111 ? 9.505 60.779 166.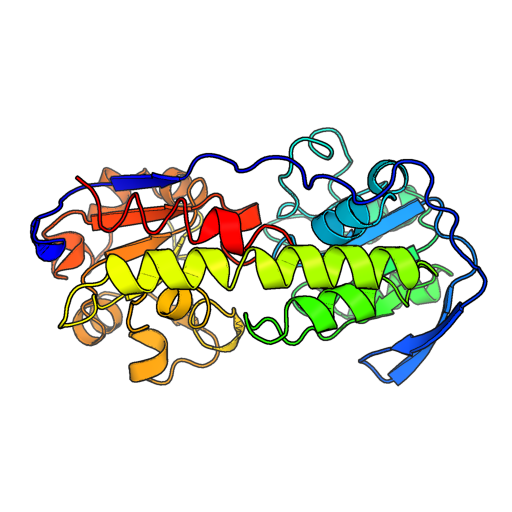543 1.00 15.87 133 THR A CA 1
ATOM 620 C C . THR A 1 111 ? 9.193 61.317 165.155 1.00 15.32 133 THR A C 1
ATOM 621 O O . THR A 1 111 ? 9.873 60.981 164.189 1.00 16.49 133 THR A O 1
ATOM 625 N N . GLU A 1 112 ? 8.182 62.178 165.059 1.00 15.63 134 GLU A N 1
ATOM 626 C CA . GLU A 1 112 ? 7.752 62.706 163.773 1.00 17.11 134 GLU A CA 1
ATOM 627 C C . GLU A 1 112 ? 8.870 63.446 163.028 1.00 15.58 134 GLU A C 1
ATOM 628 O O . GLU A 1 112 ? 9.597 64.248 163.617 1.00 15.12 134 GLU A O 1
ATOM 634 N N . VAL A 1 113 ? 8.964 63.196 161.726 1.00 16.42 135 VAL A N 1
ATOM 635 C CA . VAL A 1 113 ? 9.927 63.855 160.847 1.00 16.78 135 VAL A CA 1
ATOM 636 C C . VAL A 1 113 ? 9.264 65.109 160.273 1.00 16.20 135 VAL A C 1
ATOM 637 O O . VAL A 1 113 ? 8.153 65.032 159.745 1.00 18.66 135 VAL A O 1
ATOM 641 N N . VAL A 1 114 ? 9.954 66.248 160.365 1.00 15.41 136 VAL A N 1
ATOM 642 C CA . VAL A 1 114 ? 9.393 67.554 159.975 1.00 16.53 136 VAL A CA 1
ATOM 643 C C . VAL A 1 114 ? 10.004 68.138 158.695 1.00 17.39 136 VAL A C 1
ATOM 644 O O . VAL A 1 114 ? 9.766 69.309 158.361 1.00 18.82 136 VAL A O 1
ATOM 648 N N . THR A 1 115 ? 10.778 67.321 157.986 1.00 18.52 137 THR A N 1
ATOM 649 C CA . THR A 1 115 ? 11.319 67.688 156.689 1.00 19.96 137 THR A CA 1
ATOM 650 C C . THR A 1 115 ? 10.806 66.738 155.618 1.00 22.81 137 THR A C 1
ATOM 651 O O . THR A 1 115 ? 10.304 65.653 155.919 1.00 25.71 137 THR A O 1
ATOM 655 N N . THR A 1 116 ? 10.926 67.181 154.373 1.00 23.92 138 THR A N 1
ATOM 656 C CA . THR A 1 116 ? 10.659 66.360 153.197 1.00 24.39 138 THR A CA 1
ATOM 657 C C . THR A 1 116 ? 11.876 66.406 152.285 1.00 25.44 138 THR A C 1
ATOM 658 O O . THR A 1 116 ? 12.691 67.329 152.379 1.00 23.42 138 THR A O 1
ATOM 662 N N A GLY A 1 117 ? 11.991 65.413 151.407 0.50 25.46 139 GLY A N 1
ATOM 663 N N B GLY A 1 117 ? 11.992 65.393 151.424 0.50 25.65 139 GLY A N 1
ATOM 664 C CA A GLY A 1 117 ? 13.181 65.252 150.578 0.50 27.09 139 GLY A CA 1
ATOM 665 C CA B GLY A 1 117 ? 12.982 65.338 150.336 0.50 27.44 139 GLY A CA 1
ATOM 666 C C A GLY A 1 117 ? 14.390 65.044 151.465 0.50 27.07 139 GLY A C 1
ATOM 667 C C B GLY A 1 117 ? 14.423 65.694 150.661 0.50 28.06 139 GLY A C 1
ATOM 668 O O A GLY A 1 117 ? 14.339 64.279 152.425 0.50 27.79 139 GLY A O 1
ATOM 669 O O B GLY A 1 117 ? 15.068 66.435 149.921 0.50 30.45 139 GLY A O 1
ATOM 670 N N A GLY A 1 118 ? 15.473 65.752 151.175 0.50 26.65 140 GLY A N 1
ATOM 671 N N B GLY A 1 118 ? 14.942 65.160 151.757 0.50 28.10 140 GLY A N 1
ATOM 672 C CA A GLY A 1 118 ? 16.654 65.656 152.016 0.50 28.71 140 GLY A CA 1
ATOM 673 C CA B GLY A 1 118 ? 16.294 65.496 152.173 0.50 29.14 140 GLY A CA 1
ATOM 674 C C A GLY A 1 118 ? 16.437 66.314 153.363 0.50 29.68 140 GLY A C 1
ATOM 675 C C B GLY A 1 118 ? 16.239 66.303 153.446 0.50 29.93 140 GLY A C 1
ATOM 676 O O A GLY A 1 118 ? 16.420 65.653 154.393 0.50 31.86 140 GLY A O 1
ATOM 677 O O B GLY A 1 118 ? 16.119 65.730 154.526 0.50 31.67 140 GLY A O 1
ATOM 678 N N . ALA A 1 119 ? 16.281 67.629 153.335 1.00 28.20 141 ALA A N 1
ATOM 679 C CA . ALA A 1 119 ? 16.206 68.457 154.533 1.00 25.81 141 ALA A CA 1
ATOM 680 C C . ALA A 1 119 ? 15.318 69.679 154.368 1.00 24.60 141 ALA A C 1
ATOM 681 O O . ALA A 1 119 ? 15.530 70.671 155.049 1.00 26.61 141 ALA A O 1
ATOM 683 N N . THR A 1 120 ? 14.303 69.597 153.508 1.00 21.86 142 THR A N 1
ATOM 684 C CA . THR A 1 120 ? 13.421 70.734 153.262 1.00 21.28 142 THR A CA 1
ATOM 685 C C . THR A 1 120 ? 12.414 70.847 154.401 1.00 19.19 142 THR A C 1
ATOM 686 O O . THR A 1 120 ? 11.622 69.941 154.623 1.00 20.19 142 THR A O 1
ATOM 690 N N . LEU A 1 121 ? 12.454 71.965 155.114 1.00 17.83 143 LEU A N 1
ATOM 691 C CA . LEU A 1 121 ? 11.534 72.214 156.223 1.00 17.45 143 LEU A CA 1
ATOM 692 C C . LEU A 1 121 ? 10.092 72.262 155.751 1.00 18.73 143 LEU A C 1
ATOM 693 O O . LEU A 1 121 ? 9.802 72.876 154.728 1.00 20.68 143 LEU A O 1
ATOM 698 N N . ASN A 1 122 ? 9.200 71.622 156.503 1.00 19.22 144 ASN A N 1
ATOM 699 C CA . ASN A 1 122 ? 7.771 71.674 156.228 1.00 20.18 144 ASN A CA 1
ATOM 700 C C . ASN A 1 122 ? 7.072 72.457 157.339 1.00 20.04 144 ASN A C 1
ATOM 701 O O . ASN A 1 122 ? 6.965 71.979 158.470 1.00 19.45 144 ASN A O 1
ATOM 706 N N . ALA A 1 123 ? 6.611 73.663 157.012 1.00 20.18 145 ALA A N 1
ATOM 707 C CA . ALA A 1 123 ? 6.009 74.566 157.999 1.00 20.97 145 ALA A CA 1
ATOM 708 C C . ALA A 1 123 ? 4.789 73.969 158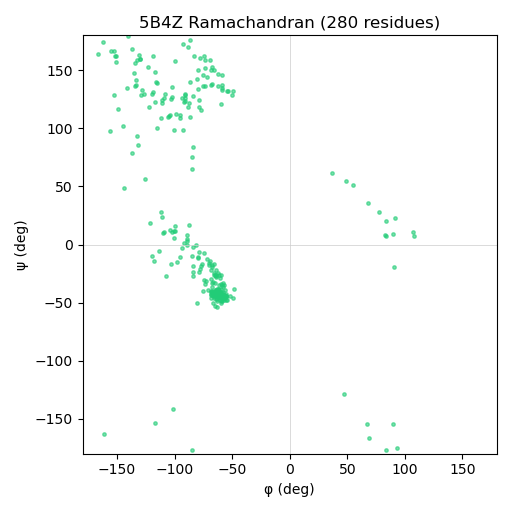.694 1.00 20.16 145 ALA A C 1
ATOM 709 O O . ALA A 1 123 ? 4.650 74.090 159.917 1.00 20.22 145 ALA A O 1
ATOM 711 N N . GLU A 1 124 ? 3.909 73.342 157.912 1.00 21.34 146 GLU A N 1
ATOM 712 C CA . GLU A 1 124 ? 2.699 72.712 158.445 1.00 23.28 146 GLU A CA 1
ATOM 713 C C . GLU A 1 124 ? 3.038 71.629 159.471 1.00 21.52 146 GLU A C 1
ATOM 714 O O . GLU A 1 124 ? 2.478 71.615 160.567 1.00 22.09 146 GLU A O 1
ATOM 720 N N . ALA A 1 125 ? 3.967 70.740 159.119 1.00 20.73 147 ALA A N 1
ATOM 721 C CA . ALA A 1 125 ? 4.384 69.672 160.034 1.00 19.50 147 ALA A CA 1
ATOM 722 C C . ALA A 1 125 ? 4.968 70.243 161.327 1.00 17.82 147 ALA A C 1
ATOM 723 O O . ALA A 1 125 ? 4.665 69.752 162.412 1.00 19.79 147 ALA A O 1
ATOM 725 N N . ILE A 1 126 ? 5.783 71.290 161.199 1.00 16.71 148 ILE A N 1
ATOM 726 C CA . ILE A 1 126 ? 6.384 71.956 162.357 1.00 16.46 148 ILE A CA 1
ATOM 727 C C . ILE A 1 126 ? 5.317 72.581 163.260 1.00 15.86 148 ILE A C 1
ATOM 728 O O . ILE A 1 126 ? 5.275 72.303 164.455 1.00 15.86 148 ILE A O 1
ATOM 733 N N . LEU A 1 127 ? 4.453 73.419 162.694 1.00 16.38 149 LEU A N 1
ATOM 734 C CA . LEU A 1 127 ? 3.470 74.124 163.512 1.00 17.89 149 LEU A CA 1
ATOM 735 C C . LEU A 1 127 ? 2.436 73.178 164.125 1.00 18.04 149 LEU A C 1
ATOM 736 O O . LEU A 1 127 ? 1.982 73.408 165.244 1.00 19.24 149 LEU A O 1
ATOM 741 N N . ASN A 1 128 ? 2.105 72.088 163.430 1.00 18.03 150 ASN A N 1
ATOM 742 C CA . ASN A 1 128 ? 1.157 71.105 163.975 1.00 19.85 150 ASN A CA 1
ATOM 743 C C . ASN A 1 128 ? 1.679 70.339 165.200 1.00 18.86 150 ASN A C 1
ATOM 744 O O . ASN A 1 128 ? 0.886 69.767 165.948 1.00 20.94 150 ASN A O 1
ATOM 749 N N . LEU A 1 129 ? 2.998 70.356 165.427 1.00 16.45 151 LEU A N 1
ATOM 750 C CA . LEU A 1 129 ? 3.579 69.783 166.648 1.00 16.76 151 LEU A CA 1
ATOM 751 C C . LEU A 1 129 ? 3.576 70.732 167.847 1.00 16.25 151 LEU A C 1
ATOM 752 O O . LEU A 1 129 ? 4.017 70.348 168.931 1.00 16.86 151 LEU A O 1
ATOM 757 N N . HIS A 1 130 ? 3.104 71.966 167.656 1.00 16.53 152 HIS A N 1
ATOM 758 C CA . HIS A 1 130 ? 3.017 72.954 168.732 1.00 17.28 152 HIS A CA 1
ATOM 759 C C . HIS A 1 130 ? 4.335 73.046 169.519 1.00 15.03 152 HIS A C 1
ATOM 760 O O . HIS A 1 130 ? 4.361 72.898 170.740 1.00 15.21 152 HIS A O 1
ATOM 767 N N . PRO A 1 131 ? 5.450 73.282 168.802 1.00 13.62 153 PRO A N 1
ATOM 768 C CA . PRO A 1 131 ? 6.727 73.418 169.489 1.00 12.71 153 PRO A CA 1
ATOM 769 C C . PRO A 1 131 ? 6.778 74.656 170.377 1.00 12.02 153 PRO A C 1
ATOM 770 O O . PRO A 1 131 ? 6.118 75.662 170.089 1.00 13.20 153 PRO A O 1
ATOM 774 N N . THR A 1 132 ? 7.556 74.571 171.445 1.00 11.20 154 THR A N 1
ATOM 775 C CA . THR A 1 132 ? 7.853 75.718 172.295 1.00 11.06 154 THR A CA 1
ATOM 776 C C . THR A 1 132 ? 9.259 76.281 172.036 1.00 10.53 154 THR A C 1
ATOM 777 O O . THR A 1 132 ? 9.543 77.414 172.436 1.00 10.68 154 THR A O 1
ATOM 781 N N . LEU A 1 133 ? 10.133 75.511 171.378 1.00 10.41 155 LEU A N 1
ATOM 782 C CA . LEU A 1 133 ? 11.474 75.986 171.036 1.00 10.07 155 LEU A CA 1
ATOM 783 C C . LEU A 1 133 ? 11.962 75.275 169.794 1.00 9.37 155 LEU A C 1
ATOM 784 O O . LEU A 1 133 ? 11.935 74.046 169.749 1.00 10.06 155 LEU A O 1
ATOM 789 N N . VAL A 1 134 ? 12.424 76.045 168.809 1.00 8.90 156 VAL A N 1
ATOM 790 C CA . VAL A 1 134 ? 13.154 75.542 167.660 1.00 9.17 156 VAL A CA 1
ATOM 791 C C . VAL A 1 134 ? 14.608 75.983 167.795 1.00 8.70 156 VAL A C 1
ATOM 792 O O . VAL A 1 134 ? 14.879 77.170 167.974 1.00 9.43 156 VAL A O 1
ATOM 796 N N . ILE A 1 135 ? 15.529 75.020 167.731 1.00 8.47 157 ILE A N 1
ATOM 797 C CA . ILE A 1 135 ? 16.966 75.289 167.631 1.00 8.58 157 ILE A CA 1
ATOM 798 C C . ILE A 1 135 ? 17.353 74.846 166.229 1.00 8.22 157 ILE A C 1
ATOM 799 O O . ILE A 1 135 ? 17.113 73.698 165.862 1.00 9.00 157 ILE A O 1
ATOM 804 N N . ILE A 1 136 ? 17.944 75.732 165.442 1.00 8.24 158 ILE A N 1
ATOM 805 C CA . ILE A 1 136 ? 18.156 75.461 164.027 1.00 8.77 158 ILE A CA 1
ATOM 806 C C . ILE A 1 136 ? 19.372 76.237 163.537 1.00 8.67 158 ILE A C 1
ATOM 807 O O . ILE A 1 136 ? 19.869 77.140 164.226 1.00 9.44 158 ILE A O 1
ATOM 812 N N . ASP A 1 137 ? 19.864 75.885 162.354 1.00 8.74 159 ASP A N 1
ATOM 813 C CA . ASP A 1 137 ? 20.873 76.685 161.684 1.00 9.11 159 ASP A CA 1
ATOM 814 C C . ASP A 1 137 ? 20.565 76.712 160.194 1.00 9.57 159 ASP A C 1
ATOM 815 O O . ASP A 1 137 ? 19.586 76.117 159.738 1.00 10.54 159 ASP A O 1
ATOM 820 N N . HIS A 1 138 ? 21.395 77.416 159.433 1.00 9.50 160 HIS A N 1
ATOM 821 C CA . HIS A 1 138 ? 21.156 77.557 157.995 1.00 10.30 160 HIS A CA 1
ATOM 822 C C . HIS A 1 138 ? 21.764 76.444 157.144 1.00 10.73 160 HIS A C 1
ATOM 823 O O . HIS A 1 138 ? 21.852 76.579 155.925 1.00 12.30 160 HIS A O 1
ATOM 830 N N . SER A 1 139 ? 22.121 75.316 157.766 1.00 10.33 161 SER A N 1
ATOM 831 C CA . SER A 1 139 ? 22.438 74.106 157.008 1.00 10.53 161 SER A CA 1
ATOM 832 C C . SER A 1 139 ? 21.201 73.501 156.362 1.00 10.91 161 SER A C 1
ATOM 833 O O . SER A 1 139 ? 21.346 72.664 155.471 1.00 12.79 161 SER A O 1
ATOM 836 N N . ILE A 1 140 ? 20.012 73.893 156.832 1.00 10.88 162 ILE A N 1
ATOM 837 C CA . ILE A 1 140 ? 18.743 73.482 156.241 1.00 12.03 162 ILE A CA 1
ATOM 838 C C . ILE A 1 140 ? 17.872 74.719 156.034 1.00 12.62 162 ILE A C 1
ATOM 839 O O . ILE A 1 140 ? 18.125 75.775 156.599 1.00 13.40 162 ILE A O 1
ATOM 844 N N . GLY A 1 141 ? 16.851 74.567 155.206 1.00 13.68 163 GLY A N 1
ATOM 845 C CA . GLY A 1 141 ? 15.967 75.662 154.854 1.00 14.30 163 GLY A CA 1
ATOM 846 C C . GLY A 1 141 ? 14.659 75.132 154.292 1.00 16.03 163 GLY A C 1
ATOM 847 O O . GLY A 1 141 ? 14.347 73.956 154.484 1.00 16.88 163 GLY A O 1
ATOM 848 N N . PRO A 1 142 ? 13.886 75.974 153.599 1.00 17.43 164 PRO A N 1
ATOM 849 C CA . PRO A 1 142 ? 14.278 77.343 153.240 1.00 17.23 164 PRO A CA 1
ATOM 850 C C . PRO A 1 142 ? 14.258 78.336 154.402 1.00 17.14 164 PRO A C 1
ATOM 851 O O . PRO A 1 142 ? 13.479 78.190 155.351 1.00 16.51 164 PRO A O 1
ATOM 855 N N . ARG A 1 143 ? 15.103 79.355 154.289 1.00 17.66 165 ARG A N 1
ATOM 856 C CA . ARG A 1 143 ? 15.148 80.481 155.232 1.00 19.43 165 ARG A CA 1
ATOM 857 C C . ARG A 1 143 ? 13.763 81.059 155.523 1.00 18.28 165 ARG A C 1
ATOM 858 O O . ARG A 1 143 ? 13.458 81.426 156.652 1.00 19.43 165 ARG A O 1
ATOM 866 N N . GLU A 1 144 ? 12.923 81.123 154.492 1.00 18.99 166 GLU A N 1
ATOM 867 C CA . GLU A 1 144 ? 11.588 81.695 154.606 1.00 19.24 166 GLU A CA 1
ATOM 868 C C . GLU A 1 144 ? 10.668 80.889 155.537 1.00 18.09 166 GLU A C 1
ATOM 869 O O . GLU A 1 144 ? 9.826 81.466 156.219 1.00 18.71 166 GLU A O 1
ATOM 875 N N . VAL A 1 145 ? 10.838 79.564 155.574 1.00 17.33 167 VAL A N 1
ATOM 876 C CA . VAL A 1 145 ? 10.061 78.715 156.478 1.00 17.68 167 VAL A CA 1
ATOM 877 C C . VAL A 1 145 ? 10.468 78.986 157.927 1.00 16.29 167 VAL A C 1
ATOM 878 O O . VAL A 1 145 ? 9.607 79.068 158.805 1.00 15.66 167 VAL A O 1
ATOM 882 N N . ILE A 1 146 ? 11.767 79.162 158.166 1.00 15.57 168 ILE A N 1
ATOM 883 C CA . ILE A 1 146 ? 12.250 79.513 159.500 1.00 14.96 168 ILE A CA 1
ATOM 884 C C . ILE A 1 146 ? 11.591 80.829 159.944 1.00 14.33 168 ILE A C 1
ATOM 885 O O . ILE A 1 146 ? 11.116 80.937 161.067 1.00 15.45 168 ILE A O 1
ATOM 890 N N . ASP A 1 147 ? 11.516 81.806 159.035 1.00 14.84 169 ASP A N 1
ATOM 891 C CA . ASP A 1 147 ? 10.874 83.086 159.339 1.00 15.75 169 ASP A CA 1
ATOM 892 C C . ASP A 1 147 ? 9.363 82.940 159.611 1.00 15.37 169 ASP A C 1
ATOM 893 O O . ASP A 1 147 ? 8.826 83.593 160.510 1.00 15.72 169 ASP A O 1
ATOM 898 N N . GLN A 1 148 ? 8.688 82.078 158.850 1.00 15.21 170 GLN A N 1
ATOM 899 C CA . GLN A 1 148 ? 7.258 81.799 159.077 1.00 16.32 170 GLN A CA 1
ATOM 900 C C . GLN A 1 148 ? 6.974 81.228 160.464 1.00 15.59 170 GLN A C 1
ATOM 901 O O . GLN A 1 148 ? 6.004 81.616 161.111 1.00 16.18 170 GLN A O 1
ATOM 907 N N . ILE A 1 149 ? 7.837 80.319 160.916 1.00 14.88 171 ILE A N 1
ATOM 908 C CA . ILE A 1 149 ? 7.663 79.644 162.207 1.00 16.75 171 ILE A CA 1
ATOM 909 C C . ILE A 1 149 ? 7.802 80.654 163.344 1.00 15.26 171 ILE A C 1
ATOM 910 O O . ILE A 1 149 ? 6.993 80.675 164.278 1.00 14.93 171 ILE A O 1
ATOM 915 N N . ARG A 1 150 ? 8.809 81.517 163.237 1.00 14.87 172 ARG A N 1
ATOM 916 C CA . ARG A 1 150 ? 9.007 82.580 164.212 1.00 14.66 172 ARG A CA 1
ATOM 917 C C . ARG A 1 150 ? 7.817 83.540 164.226 1.00 14.65 172 ARG A C 1
ATOM 918 O O . ARG A 1 150 ? 7.288 83.876 165.291 1.00 15.23 172 ARG A O 1
ATOM 926 N N . ALA A 1 151 ? 7.358 83.939 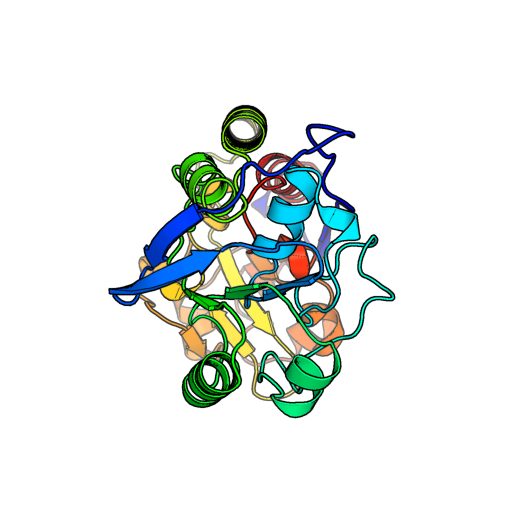163.040 1.00 15.20 173 ALA A N 1
ATOM 927 C CA . ALA A 1 151 ? 6.221 84.864 162.927 1.00 15.70 173 ALA A CA 1
ATOM 928 C C . ALA A 1 151 ? 4.917 84.273 163.479 1.00 15.75 173 ALA A C 1
ATOM 929 O O . ALA A 1 151 ? 4.050 85.007 163.941 1.00 17.89 173 ALA A O 1
ATOM 931 N N . ALA A 1 152 ? 4.792 82.946 163.449 1.00 15.08 174 ALA A N 1
ATOM 932 C CA . ALA A 1 152 ? 3.649 82.249 164.043 1.00 15.75 174 ALA A CA 1
ATOM 933 C C . ALA A 1 152 ? 3.679 82.202 165.573 1.00 15.04 174 ALA A C 1
ATOM 934 O O . ALA A 1 152 ? 2.707 81.763 166.190 1.00 18.77 174 ALA A O 1
ATOM 936 N N . GLY A 1 153 ? 4.780 82.643 166.185 1.00 13.43 175 GLY A N 1
ATOM 937 C CA . GLY A 1 153 ? 4.890 82.728 167.643 1.00 13.11 175 GLY A CA 1
ATOM 938 C C . GLY A 1 153 ? 5.794 81.688 168.295 1.00 12.77 175 GLY A C 1
ATOM 939 O O . GLY A 1 153 ? 5.794 81.559 169.515 1.00 14.99 175 GLY A O 1
ATOM 940 N N . VAL A 1 154 ? 6.570 80.949 167.501 1.00 12.15 176 VAL A N 1
ATOM 941 C CA . VAL A 1 154 ? 7.466 79.931 168.048 1.00 11.73 176 VAL A CA 1
ATOM 942 C C . VAL A 1 154 ? 8.850 80.522 168.306 1.00 10.85 176 VAL A C 1
ATOM 943 O O . VAL A 1 154 ? 9.493 81.030 167.389 1.00 11.54 176 VAL A O 1
ATOM 947 N N . ALA A 1 155 ? 9.314 80.435 169.548 1.00 10.31 177 ALA A N 1
ATOM 948 C CA . ALA A 1 155 ? 10.669 80.854 169.881 1.00 10.21 177 ALA A CA 1
ATOM 949 C C . ALA A 1 155 ? 11.654 80.034 169.058 1.00 9.83 177 ALA A C 1
ATOM 950 O O . ALA A 1 155 ? 11.678 78.801 169.144 1.00 10.29 177 ALA A O 1
ATOM 952 N N . THR A 1 156 ? 12.463 80.730 168.268 1.00 9.47 178 THR A N 1
ATOM 953 C CA . THR A 1 156 ? 13.352 80.123 167.287 1.00 9.61 178 THR A CA 1
ATOM 954 C C . THR A 1 156 ? 14.735 80.709 167.512 1.00 9.24 178 THR A C 1
ATOM 955 O O . THR A 1 156 ? 14.892 81.935 167.585 1.00 10.96 178 THR A O 1
ATOM 959 N N . VAL A 1 157 ? 15.736 79.844 167.642 1.00 9.02 179 VAL A N 1
ATOM 960 C CA . VAL A 1 157 ? 17.104 80.274 167.911 1.00 8.64 179 VAL A CA 1
ATOM 961 C C . VAL A 1 157 ? 18.007 79.752 166.805 1.00 8.75 179 VAL A C 1
ATOM 962 O O . VAL A 1 157 ? 18.117 78.537 166.594 1.00 9.42 179 VAL A O 1
ATOM 966 N N . ILE A 1 158 ? 18.636 80.675 166.088 1.00 8.80 180 ILE A N 1
ATOM 967 C CA . ILE A 1 158 ? 19.585 80.354 165.034 1.00 9.13 180 ILE A CA 1
ATOM 968 C C . ILE A 1 158 ? 20.976 80.189 165.646 1.00 8.97 180 ILE A C 1
ATOM 969 O O . ILE A 1 158 ? 21.501 81.105 166.278 1.00 10.58 180 ILE A O 1
ATOM 974 N N . MET A 1 159 ? 21.569 79.015 165.446 1.00 8.45 181 MET A N 1
ATOM 975 C CA . MET A 1 159 ? 22.945 78.744 165.851 1.00 8.71 181 MET A CA 1
ATOM 976 C C . MET A 1 159 ? 23.859 78.875 164.639 1.00 8.96 181 MET A C 1
ATOM 977 O O . MET A 1 159 ? 23.416 78.744 163.498 1.00 9.44 181 MET A O 1
ATOM 982 N N . SER A 1 160 ? 25.141 79.109 164.905 1.00 8.90 182 SER A N 1
ATOM 983 C CA . SER A 1 160 ? 26.192 79.019 163.893 1.00 9.63 182 SER A CA 1
ATOM 984 C C . SER A 1 160 ? 27.377 78.299 164.527 1.00 9.71 182 SER A C 1
ATOM 985 O O . SER A 1 160 ? 28.337 78.922 164.976 1.00 10.50 182 SER A O 1
ATOM 988 N N . PRO A 1 161 ? 27.283 76.965 164.615 1.00 9.42 183 PRO A N 1
ATOM 989 C CA . PRO A 1 161 ? 28.328 76.207 165.296 1.00 9.48 183 PRO A CA 1
ATOM 990 C C . PRO A 1 161 ? 29.644 76.255 164.545 1.00 9.21 183 PRO A C 1
ATOM 991 O O . PRO A 1 161 ? 29.666 76.400 163.324 1.00 10.12 183 PRO A O 1
ATOM 995 N N . GLN A 1 162 ? 30.742 76.115 165.264 1.00 9.27 184 GLN A N 1
ATOM 996 C CA . GLN A 1 162 ? 32.056 76.100 164.634 1.00 10.39 184 GLN A CA 1
ATOM 997 C C . GLN A 1 162 ? 32.333 74.806 163.880 1.00 10.04 184 GLN A C 1
ATOM 998 O O . GLN A 1 162 ? 33.017 74.826 162.858 1.00 11.34 184 GLN A O 1
ATOM 1004 N N . ARG A 1 163 ? 31.818 73.683 164.374 1.00 9.21 185 ARG A N 1
ATOM 1005 C CA . ARG A 1 163 ? 31.943 72.393 163.673 1.00 10.04 185 ARG A CA 1
ATOM 1006 C C . ARG A 1 163 ? 33.393 72.026 163.343 1.00 11.35 185 ARG A C 1
ATOM 1007 O O . ARG A 1 163 ? 33.757 71.718 162.193 1.00 14.10 185 ARG A O 1
ATOM 1015 N N . SER A 1 164 ? 34.231 72.096 164.364 1.00 10.94 186 SER A N 1
ATOM 1016 C CA . SER A 1 164 ? 35.578 71.551 164.307 1.00 11.06 186 SER A CA 1
ATOM 1017 C C . SER A 1 164 ? 35.777 70.689 165.539 1.00 10.47 186 SER A C 1
ATOM 1018 O O . SER A 1 164 ? 35.082 70.844 166.547 1.00 10.75 186 SER A O 1
ATOM 1021 N N . ILE A 1 165 ? 36.747 69.793 165.485 1.00 10.55 187 ILE A N 1
ATOM 1022 C CA . ILE A 1 165 ? 37.050 68.986 166.658 1.00 11.21 187 ILE A CA 1
ATOM 1023 C C . ILE A 1 165 ? 37.462 69.847 167.858 1.00 10.89 187 ILE A C 1
ATOM 1024 O O . ILE A 1 165 ? 37.001 69.607 168.971 1.00 11.70 187 ILE A O 1
ATOM 1029 N N . ALA A 1 166 ? 38.270 70.881 167.624 1.00 11.20 188 ALA A N 1
ATOM 1030 C CA . ALA A 1 166 ? 38.711 71.775 168.705 1.00 11.75 188 ALA A CA 1
ATOM 1031 C C . ALA A 1 166 ? 37.552 72.487 169.400 1.00 11.11 188 ALA A C 1
ATOM 1032 O O . ALA A 1 166 ? 37.664 72.829 170.573 1.00 13.27 188 ALA A O 1
ATOM 1034 N N . SER A 1 167 ? 36.458 72.719 168.671 1.00 10.70 189 SER A N 1
ATOM 1035 C CA . SER A 1 167 ? 35.299 73.464 169.168 1.00 10.35 189 SER A CA 1
ATOM 1036 C C . SER A 1 167 ? 34.123 72.599 169.613 1.00 9.80 189 SER A C 1
ATOM 1037 O O . SER A 1 167 ? 33.049 73.131 169.874 1.00 10.16 189 SER A O 1
ATOM 1040 N N . ILE A 1 168 ? 34.305 71.286 169.737 1.00 9.35 190 ILE A N 1
ATOM 1041 C CA . ILE A 1 168 ? 33.194 70.421 170.168 1.00 9.73 190 ILE A CA 1
ATOM 1042 C C . ILE A 1 168 ? 32.612 70.895 171.504 1.00 9.44 190 ILE A C 1
ATOM 1043 O O . ILE A 1 168 ? 31.394 70.942 171.684 1.00 9.57 190 ILE A O 1
ATOM 1048 N N . GLY A 1 169 ? 33.486 71.236 172.446 1.00 9.64 191 GLY A N 1
ATOM 1049 C CA . GLY A 1 169 ? 33.025 71.696 173.745 1.00 9.84 191 GLY A CA 1
ATOM 1050 C C . GLY A 1 169 ? 32.278 73.019 173.680 1.00 9.50 191 GLY A C 1
ATOM 1051 O O . GLY A 1 169 ? 31.214 73.163 174.277 1.00 9.70 191 GLY A O 1
ATOM 1052 N N . ASP A 1 170 ? 32.826 73.990 172.952 1.00 9.59 192 ASP A N 1
ATOM 1053 C CA . ASP A 1 170 ? 32.170 75.282 172.821 1.00 10.35 192 ASP A CA 1
ATOM 1054 C C . ASP A 1 170 ? 30.812 75.191 172.117 1.00 9.43 192 ASP A C 1
ATOM 1055 O O . ASP A 1 170 ? 29.857 75.858 172.519 1.00 9.81 192 ASP A O 1
ATOM 1060 N N . ASP A 1 171 ? 30.709 74.341 171.094 1.00 8.66 193 ASP A N 1
ATOM 1061 C CA . ASP A 1 171 ? 29.412 74.137 170.437 1.00 8.50 193 ASP A CA 1
ATOM 1062 C C . ASP A 1 171 ? 28.371 73.552 171.425 1.00 8.28 193 ASP A C 1
ATOM 1063 O O . ASP A 1 171 ? 27.210 73.967 171.430 1.00 8.23 193 ASP A O 1
ATOM 1068 N N . ILE A 1 172 ? 28.790 72.616 172.271 1.00 8.34 194 ILE A N 1
ATOM 1069 C CA . ILE A 1 172 ? 27.911 72.065 173.308 1.00 8.33 194 ILE A CA 1
ATOM 1070 C C . ILE A 1 172 ? 27.490 73.159 174.308 1.00 8.53 194 ILE A C 1
ATOM 1071 O O . ILE A 1 172 ? 26.312 73.259 174.665 1.00 8.73 194 ILE A O 1
ATOM 1076 N N . ARG A 1 173 ? 28.452 73.956 174.769 1.00 8.60 195 ARG A N 1
ATOM 1077 C CA . ARG A 1 173 ? 28.150 75.005 175.738 1.00 9.01 195 ARG A CA 1
ATOM 1078 C C . ARG A 1 173 ? 27.128 75.996 175.173 1.00 9.04 195 ARG A C 1
ATOM 1079 O O . ARG A 1 173 ? 26.232 76.463 175.883 1.00 9.65 195 ARG A O 1
ATOM 1087 N N . ASP A 1 174 ? 27.246 76.295 173.879 1.00 9.03 196 ASP A N 1
ATOM 1088 C CA . ASP A 1 174 ? 26.305 77.211 173.237 1.00 9.39 196 ASP A CA 1
ATOM 1089 C C . ASP A 1 174 ? 24.879 76.652 173.262 1.00 8.94 196 ASP A C 1
ATOM 1090 O O . ASP A 1 174 ? 23.944 77.374 173.567 1.00 10.11 196 ASP A O 1
ATOM 1095 N N . ILE A 1 175 ? 24.714 75.363 172.953 1.00 8.18 197 ILE A N 1
ATOM 1096 C CA . ILE A 1 175 ? 23.386 74.737 173.011 1.00 8.50 197 ILE A CA 1
ATOM 1097 C C . ILE A 1 175 ? 22.848 74.730 174.448 1.00 8.56 197 ILE A C 1
ATOM 1098 O O . ILE A 1 175 ? 21.673 75.038 174.688 1.00 8.88 197 ILE A O 1
ATOM 1103 N N . ALA A 1 176 ? 23.710 74.370 175.397 1.00 8.50 198 ALA A N 1
ATOM 1104 C CA . ALA A 1 176 ? 23.327 74.323 176.812 1.00 8.90 198 ALA A CA 1
ATOM 1105 C C . ALA A 1 176 ? 22.837 75.675 177.337 1.00 9.51 198 ALA A C 1
ATOM 1106 O O . ALA A 1 176 ? 21.916 75.719 178.171 1.00 9.99 198 ALA A O 1
ATOM 1108 N N A SER A 1 177 ? 23.439 76.764 176.862 0.26 9.47 199 SER A N 1
ATOM 1109 N N B SER A 1 177 ? 23.441 76.764 176.869 0.24 9.48 199 SER A N 1
ATOM 1110 N N C SER A 1 177 ? 23.445 76.764 176.860 0.50 9.74 199 SER A N 1
ATOM 1111 C CA A SER A 1 177 ? 23.032 78.106 177.275 0.26 9.67 199 SER A CA 1
ATOM 1112 C CA B SER A 1 177 ? 23.025 78.099 177.285 0.24 9.79 199 SER A CA 1
ATOM 1113 C CA C SER A 1 177 ? 23.024 78.112 177.248 0.50 10.68 199 SER A CA 1
ATOM 1114 C C A SER A 1 177 ? 21.618 78.450 176.793 0.26 9.75 199 SER A C 1
ATOM 1115 C C B SER A 1 177 ? 21.613 78.444 176.797 0.24 9.78 199 SER A C 1
ATOM 1116 C C C SER A 1 177 ? 21.580 78.365 176.836 0.50 9.89 199 SER A C 1
ATOM 1117 O O A SER A 1 177 ? 20.885 79.162 177.480 0.26 10.77 199 SER A O 1
ATOM 1118 O O B SER A 1 177 ? 20.876 79.151 177.485 0.24 10.73 199 SER A O 1
ATOM 1119 O O C SER A 1 177 ? 20.781 78.897 177.617 0.50 10.62 199 SER A O 1
ATOM 1126 N N . VAL A 1 178 ? 21.238 77.939 175.623 1.00 9.45 200 VAL A N 1
ATOM 1127 C CA . VAL A 1 178 ? 19.905 78.182 175.053 1.00 9.72 200 VAL A CA 1
ATOM 1128 C C . VAL A 1 178 ? 18.789 77.566 175.905 1.00 9.55 200 VAL A C 1
ATOM 1129 O O . VAL A 1 178 ? 17.728 78.167 176.076 1.00 10.24 200 VAL A O 1
ATOM 1133 N N . VAL A 1 179 ? 19.049 76.369 176.438 1.00 9.36 201 VAL A N 1
ATOM 1134 C CA . VAL A 1 179 ? 18.053 75.626 177.227 1.00 9.80 201 VAL A CA 1
ATOM 1135 C C . VAL A 1 179 ? 18.243 75.748 178.742 1.00 9.68 201 VAL A C 1
ATOM 1136 O O . VAL A 1 179 ? 17.576 75.053 179.503 1.00 11.10 201 VAL A O 1
ATOM 1140 N N . GLY A 1 180 ? 19.104 76.663 179.186 1.00 9.59 202 GLY A N 1
ATOM 1141 C CA . GLY A 1 180 ? 19.254 76.948 180.610 1.00 10.12 202 GLY A CA 1
ATOM 1142 C C . GLY A 1 180 ? 19.856 75.825 181.415 1.00 10.11 202 GLY A C 1
ATOM 1143 O O . GLY A 1 180 ? 19.492 75.637 182.581 1.00 11.00 202 GLY A O 1
ATOM 1144 N N . LEU A 1 181 ? 20.796 75.098 180.805 1.00 10.10 203 LEU A N 1
ATOM 1145 C CA . LEU A 1 181 ? 21.493 73.981 181.455 1.00 10.17 203 LEU A CA 1
ATOM 1146 C C . LEU A 1 181 ? 23.018 74.152 181.401 1.00 10.23 203 LEU A C 1
ATOM 1147 O O . LEU A 1 181 ? 23.738 73.286 180.892 1.00 10.21 203 LEU A O 1
ATOM 1152 N N . PRO A 1 182 ? 23.540 75.274 181.924 1.00 11.50 204 PRO A N 1
ATOM 1153 C CA . PRO A 1 182 ? 24.993 75.499 181.812 1.00 12.44 204 PRO A CA 1
ATOM 1154 C C . PRO A 1 182 ? 25.869 74.442 182.498 1.00 11.92 204 PRO A C 1
ATOM 1155 O O . PRO A 1 182 ? 26.918 74.093 181.977 1.00 12.06 204 PRO A O 1
ATOM 1159 N N . GLU A 1 183 ? 25.458 73.947 183.657 1.00 12.01 205 GLU A N 1
ATOM 1160 C CA . GLU A 1 183 ? 26.270 72.942 184.361 1.00 12.74 205 GLU A CA 1
ATOM 1161 C C . GLU A 1 183 ? 26.349 71.625 183.589 1.00 11.64 205 GLU A C 1
ATOM 1162 O O . GLU A 1 183 ? 27.430 71.040 183.449 1.00 12.52 205 GLU A O 1
ATOM 1168 N N . GLU A 1 184 ? 25.209 71.183 183.069 1.00 11.55 206 GLU A N 1
ATOM 1169 C CA . GLU A 1 184 ? 25.156 69.986 182.227 1.00 11.30 206 GLU A CA 1
ATOM 1170 C C . GLU A 1 184 ? 25.984 70.194 180.958 1.00 10.72 206 GLU A C 1
ATOM 1171 O O . GLU A 1 184 ? 26.671 69.278 180.497 1.00 11.24 206 GLU A O 1
ATOM 1177 N N . GLY A 1 185 ? 25.914 71.404 180.398 1.00 10.06 207 GLY A N 1
ATOM 1178 C CA . GLY A 1 185 ? 26.741 71.767 179.253 1.00 9.87 207 GLY A CA 1
ATOM 1179 C C . GLY A 1 185 ? 28.220 71.621 179.521 1.00 9.84 207 GLY A C 1
ATOM 1180 O O . GLY A 1 185 ? 28.964 71.096 178.691 1.00 10.24 207 GLY A O 1
ATOM 1181 N N . GLU A 1 186 ? 28.658 72.089 180.683 1.00 10.45 208 GLU A N 1
ATOM 1182 C CA . GLU A 1 186 ? 30.077 72.020 181.000 1.00 11.03 208 GLU A CA 1
ATOM 1183 C C . GLU A 1 186 ? 30.511 70.566 181.190 1.00 11.30 208 GLU A C 1
ATOM 1184 O O . GLU A 1 186 ? 31.589 70.175 180.720 1.00 12.55 208 GLU A O 1
ATOM 1190 N N . LYS A 1 187 ? 29.666 69.766 181.843 1.00 11.60 209 LYS A N 1
ATOM 1191 C CA . LYS A 1 187 ? 29.958 68.336 182.032 1.00 12.61 209 LYS A CA 1
ATOM 1192 C C . LYS A 1 187 ? 30.036 67.614 180.687 1.00 12.04 209 LYS A C 1
ATOM 1193 O O . LYS A 1 187 ? 30.988 66.872 180.426 1.00 12.75 209 LYS A O 1
ATOM 1196 N N . LEU A 1 188 ? 29.036 67.841 179.833 1.00 10.59 210 LEU A N 1
ATOM 1197 C CA . LEU A 1 188 ? 28.988 67.181 178.529 1.00 10.22 210 LEU A CA 1
ATOM 1198 C C . LEU A 1 188 ? 30.158 67.626 177.642 1.00 9.98 210 LEU A C 1
ATOM 1199 O O . LEU A 1 188 ? 30.769 66.805 176.951 1.00 10.52 210 LEU A O 1
ATOM 1204 N N . ALA A 1 189 ? 30.474 68.917 177.670 1.00 9.89 211 ALA A N 1
ATOM 1205 C CA . ALA A 1 189 ? 31.593 69.453 176.897 1.00 10.17 211 ALA A CA 1
ATOM 1206 C C . ALA A 1 189 ? 32.906 68.795 177.311 1.00 10.62 211 ALA A C 1
ATOM 1207 O O . ALA A 1 189 ? 33.666 68.321 176.473 1.00 11.51 211 ALA A O 1
ATOM 1209 N N . GLU A 1 190 ? 33.171 68.768 178.618 1.00 11.01 212 GLU A N 1
ATOM 1210 C CA . GLU A 1 190 ? 34.435 68.217 179.105 1.00 11.15 212 GLU A CA 1
ATOM 1211 C C . GLU A 1 190 ? 34.535 66.715 178.837 1.00 10.67 212 GLU A C 1
ATOM 1212 O O . GLU A 1 190 ? 35.602 66.217 178.450 1.00 12.53 212 GLU A O 1
ATOM 1218 N N . ARG A 1 191 ? 33.438 65.994 179.029 1.00 11.03 213 ARG A N 1
ATOM 1219 C CA . ARG A 1 191 ? 33.418 64.551 178.758 1.00 11.51 213 ARG A CA 1
ATOM 1220 C C . ARG A 1 191 ? 33.730 64.290 177.278 1.00 11.53 213 ARG A C 1
ATOM 1221 O O . ARG A 1 191 ? 34.522 63.401 176.936 1.00 12.99 213 ARG A O 1
ATOM 1229 N N . SER A 1 192 ? 33.094 65.067 176.401 1.00 10.79 214 SER A N 1
ATOM 1230 C CA . SER A 1 192 ? 33.232 64.879 174.958 1.00 10.43 214 SER A CA 1
ATOM 1231 C C . SER A 1 192 ? 34.633 65.229 174.461 1.00 11.06 214 SER A C 1
ATOM 1232 O O . SER A 1 192 ? 35.184 64.526 173.605 1.00 11.92 214 SER A O 1
ATOM 1235 N N . VAL A 1 193 ? 35.201 66.307 174.999 1.00 11.33 215 VAL A N 1
ATOM 1236 C CA . VAL A 1 193 ? 36.557 66.729 174.650 1.00 12.47 215 VAL A CA 1
ATOM 1237 C C . VAL A 1 193 ? 37.590 65.703 175.160 1.00 13.42 215 VAL A C 1
ATOM 1238 O O . VAL A 1 193 ? 38.548 65.368 174.449 1.00 14.49 215 VAL A O 1
ATOM 1242 N N . ALA A 1 194 ? 37.391 65.182 176.370 1.00 13.53 216 ALA A N 1
ATOM 1243 C CA . ALA A 1 194 ? 38.281 64.123 176.877 1.00 13.67 216 ALA A CA 1
ATOM 1244 C C . ALA A 1 194 ? 38.231 62.898 175.963 1.00 13.77 216 ALA A C 1
ATOM 1245 O O . ALA A 1 194 ? 39.280 62.340 175.609 1.00 16.76 216 ALA A O 1
ATOM 1247 N N . GLU A 1 195 ? 37.025 62.499 175.570 1.00 13.60 217 GLU A N 1
ATOM 1248 C CA . GLU A 1 195 ? 36.852 61.357 174.676 1.00 13.57 217 GLU A CA 1
ATOM 1249 C C . GLU A 1 195 ? 37.540 61.534 173.314 1.00 13.54 217 GLU A C 1
ATOM 1250 O O . GLU A 1 195 ? 38.179 60.588 172.825 1.00 14.53 217 GLU A O 1
ATOM 1256 N N A VAL A 1 196 ? 37.434 62.733 172.742 0.57 12.04 218 VAL A N 1
ATOM 1257 N N B VAL A 1 196 ? 37.421 62.718 172.704 0.43 13.88 218 VAL A N 1
ATOM 1258 C CA A VAL A 1 196 ? 38.004 62.999 171.415 0.57 13.89 218 VAL A CA 1
ATOM 1259 C CA B VAL A 1 196 ? 38.072 62.963 171.402 0.43 15.05 218 VAL A CA 1
ATOM 1260 C C A VAL A 1 196 ? 39.546 63.110 171.442 0.57 15.75 218 VAL A C 1
ATOM 1261 C C B VAL A 1 196 ? 39.585 62.972 171.507 0.43 16.38 218 VAL A C 1
ATOM 1262 O O A VAL A 1 196 ? 40.205 62.727 170.475 0.57 17.62 218 VAL A O 1
ATOM 1263 O O B VAL A 1 196 ? 40.267 62.369 170.677 0.43 17.46 218 VAL A O 1
ATOM 1270 N N . GLU A 1 197 ? 40.111 63.632 172.535 1.00 17.81 219 GLU A N 1
ATOM 1271 C CA . GLU A 1 197 ? 41.572 63.674 172.719 1.00 19.41 219 GLU A CA 1
ATOM 1272 C C . GLU A 1 197 ? 42.149 62.279 172.950 1.00 20.86 219 GLU A C 1
ATOM 1273 O O . GLU A 1 197 ? 43.204 61.949 172.402 1.00 24.05 219 GLU A O 1
ATOM 1279 N N . GLU A 1 198 ? 41.443 61.450 173.717 1.00 20.66 220 GLU A N 1
ATOM 1280 C CA . GLU A 1 198 ? 41.844 60.056 173.935 1.00 23.98 220 GLU A CA 1
ATOM 1281 C C . GLU A 1 198 ? 41.818 59.241 172.640 1.00 20.79 220 GLU A C 1
ATOM 1282 O O . GLU A 1 198 ? 42.745 58.472 172.359 1.00 23.76 220 GLU A O 1
ATOM 1284 N N . ALA A 1 199 ? 40.762 59.430 171.845 1.00 18.13 221 ALA A N 1
ATOM 1285 C CA . ALA A 1 199 ? 40.688 58.791 170.529 1.00 18.25 221 ALA A CA 1
ATOM 1286 C C . ALA A 1 199 ? 41.865 59.201 169.634 1.00 17.60 221 ALA A C 1
ATOM 1287 O O . ALA A 1 199 ? 42.443 58.361 168.929 1.00 19.05 221 ALA A O 1
ATOM 1289 N N . SER A 1 200 ? 42.200 60.493 169.676 1.00 15.61 222 SER A N 1
ATOM 1290 C CA . SER A 1 200 ? 43.300 61.024 168.871 1.00 20.33 222 SER A CA 1
ATOM 1291 C C . SER A 1 200 ? 44.645 60.395 169.228 1.00 21.29 222 SER A C 1
ATOM 1292 O O . SER A 1 200 ? 45.475 60.185 168.346 1.00 22.90 222 SER A O 1
ATOM 1295 N N . THR A 1 201 ? 44.848 60.079 170.507 1.00 23.06 223 THR A N 1
ATOM 1296 C CA . THR A 1 201 ? 46.043 59.347 170.944 1.00 24.28 223 THR A CA 1
ATOM 1297 C C . THR A 1 201 ? 46.137 57.983 170.253 1.00 22.39 223 THR A C 1
ATOM 1298 O O . THR A 1 201 ? 47.217 57.592 169.797 1.00 25.71 223 THR A O 1
ATOM 1302 N N . VAL A 1 202 ? 45.010 57.277 170.165 1.00 22.03 224 VAL A N 1
ATOM 1303 C CA . VAL A 1 202 ? 44.938 55.975 169.494 1.00 21.41 224 VAL A CA 1
ATOM 1304 C C . VAL A 1 202 ? 45.142 56.131 167.981 1.00 18.84 224 VAL A C 1
ATOM 1305 O O . VAL A 1 202 ? 45.915 55.376 167.369 1.00 21.71 224 VAL A O 1
ATOM 1309 N N . VAL A 1 203 ? 44.462 57.110 167.390 1.00 15.00 225 VAL A N 1
ATOM 1310 C CA . VAL A 1 203 ? 44.601 57.373 165.958 1.00 16.42 225 VAL A CA 1
ATOM 1311 C C . VAL A 1 203 ? 46.066 57.613 165.599 1.00 17.00 225 VAL A C 1
ATOM 1312 O O . VAL A 1 203 ? 46.569 57.012 164.660 1.00 18.22 225 VAL A O 1
ATOM 1316 N N . ASP A 1 204 ? 46.747 58.459 166.371 1.00 18.70 226 ASP A N 1
ATOM 1317 C CA . ASP A 1 204 ? 48.157 58.788 166.108 1.00 20.43 226 ASP A CA 1
ATOM 1318 C C . ASP A 1 204 ? 49.088 57.581 166.148 1.00 21.28 226 ASP A C 1
ATOM 1319 O O . ASP A 1 204 ? 50.060 57.532 165.391 1.00 25.61 226 ASP A O 1
ATOM 1324 N N . GLU A 1 205 ? 48.795 56.613 167.014 1.00 19.76 227 GLU A N 1
ATOM 1325 C CA . GLU A 1 205 ? 49.575 55.372 167.064 1.00 22.74 227 GLU A CA 1
ATOM 1326 C C . GLU A 1 205 ? 49.304 54.458 165.866 1.00 21.61 227 GLU A C 1
ATOM 1327 O O . GLU A 1 205 ? 50.203 53.740 165.425 1.00 25.58 227 GLU A O 1
ATOM 1333 N N . LEU A 1 206 ? 48.084 54.499 165.335 1.00 19.86 228 LEU A N 1
ATOM 1334 C CA . LEU A 1 206 ? 47.687 53.649 164.208 1.00 19.55 228 LEU A CA 1
ATOM 1335 C C . LEU A 1 206 ? 48.053 54.170 162.827 1.00 19.12 228 LEU A C 1
ATOM 1336 O O . LEU A 1 206 ? 48.133 53.378 161.893 1.00 21.71 228 LEU A O 1
ATOM 1341 N N . THR A 1 207 ? 48.249 55.478 162.675 1.00 18.23 229 THR A N 1
ATOM 1342 C CA . THR A 1 207 ? 48.387 56.072 161.343 1.00 18.64 229 THR A CA 1
ATOM 1343 C C . THR A 1 207 ? 49.718 55.712 160.685 1.00 18.70 229 THR A C 1
ATOM 1344 O O . THR A 1 207 ? 50.749 55.642 161.365 1.00 22.13 229 THR A O 1
ATOM 1348 N N . PRO A 1 208 ? 49.711 55.510 159.356 1.00 17.54 230 PRO A N 1
ATOM 1349 C CA . PRO A 1 208 ? 50.963 55.266 158.639 1.00 17.66 230 PRO A CA 1
ATOM 1350 C C . PRO A 1 208 ? 51.783 56.544 158.512 1.00 18.62 230 PRO A C 1
ATOM 1351 O O . PRO A 1 208 ? 51.232 57.643 158.598 1.00 20.00 230 PRO A O 1
ATOM 1355 N N . GLU A 1 209 ? 53.088 56.394 158.294 1.00 19.73 231 GLU A N 1
ATOM 1356 C CA . GLU A 1 209 ? 53.988 57.548 158.145 1.00 21.63 231 GLU A CA 1
ATOM 1357 C C . GLU A 1 209 ? 53.554 58.482 157.015 1.00 19.13 231 GLU A C 1
ATOM 1358 O O . GLU A 1 209 ? 53.562 59.706 157.168 1.00 22.58 231 GLU A O 1
ATOM 1360 N N . ASP A 1 210 ? 53.170 57.885 155.886 1.00 18.62 232 ASP A N 1
ATOM 1361 C CA . ASP A 1 210 ? 52.598 58.607 154.760 1.00 18.86 232 ASP A CA 1
ATOM 1362 C C . ASP A 1 210 ? 51.064 58.536 154.887 1.00 16.21 232 ASP A C 1
ATOM 1363 O O . ASP A 1 210 ? 50.484 57.469 154.684 1.00 15.63 232 ASP A O 1
ATOM 1368 N N . PRO A 1 211 ? 50.404 59.663 155.220 1.00 15.37 233 PRO A N 1
ATOM 1369 C CA . PRO A 1 211 ? 48.963 59.583 155.502 1.00 14.24 233 PRO A CA 1
ATOM 1370 C C . PRO A 1 211 ? 48.142 59.121 154.300 1.00 12.40 233 PRO A C 1
ATOM 1371 O O . PRO A 1 211 ? 48.469 59.424 153.153 1.00 13.75 233 PRO A O 1
ATOM 1375 N N . LEU A 1 212 ? 47.065 58.393 154.563 1.00 11.64 234 LEU A N 1
ATOM 1376 C CA . LEU A 1 212 ? 46.143 58.026 153.498 1.00 11.44 234 LEU A CA 1
ATOM 1377 C C . LEU A 1 212 ? 45.426 59.258 152.958 1.00 11.24 234 LEU A C 1
ATOM 1378 O O . LEU A 1 212 ? 45.013 60.136 153.726 1.00 11.52 234 LEU A O 1
ATOM 1383 N N . LYS A 1 213 ? 45.298 59.301 151.632 1.00 10.94 235 LYS A N 1
ATOM 1384 C CA A LYS A 1 213 ? 44.526 60.331 150.947 0.50 11.02 235 LYS A CA 1
ATOM 1385 C CA B LYS A 1 213 ? 44.529 60.333 150.950 0.50 11.02 235 LYS A CA 1
ATOM 1386 C C . LYS A 1 213 ? 43.060 59.922 150.957 1.00 10.13 235 LYS A C 1
ATOM 1387 O O . LYS A 1 213 ? 42.722 58.791 150.581 1.00 10.63 235 LYS A O 1
ATOM 1398 N N . MET A 1 214 ? 42.187 60.831 151.384 1.00 9.48 236 MET A N 1
ATOM 1399 C CA . MET A 1 214 ? 40.764 60.529 151.501 1.00 9.63 236 MET A CA 1
ATOM 1400 C C . MET A 1 214 ? 39.929 61.628 150.877 1.00 9.24 236 MET A C 1
ATOM 1401 O O . MET A 1 214 ? 40.377 62.762 150.719 1.00 9.92 236 MET A O 1
ATOM 1406 N N . VAL A 1 215 ? 38.697 61.277 150.526 1.00 8.85 237 VAL A N 1
ATOM 1407 C CA . VAL A 1 215 ? 37.653 62.271 150.257 1.00 9.56 237 VAL A CA 1
ATOM 1408 C C . VAL A 1 215 ? 36.394 61.824 150.957 1.00 9.36 237 VAL A C 1
ATOM 1409 O O . VAL A 1 215 ? 36.216 60.625 151.201 1.00 10.07 237 VAL A O 1
ATOM 1413 N N . PHE A 1 216 ? 35.518 62.784 151.248 1.00 8.57 238 PHE A N 1
ATOM 1414 C CA . PHE A 1 216 ? 34.169 62.475 151.705 1.00 8.57 238 PHE A CA 1
ATOM 1415 C C . PHE A 1 216 ? 33.269 62.505 150.476 1.00 8.50 238 PHE A C 1
ATOM 1416 O O . PHE A 1 216 ? 33.055 63.568 149.878 1.00 9.46 238 PHE A O 1
ATOM 1424 N N . LEU A 1 217 ? 32.776 61.329 150.096 1.00 8.77 239 LEU A N 1
ATOM 1425 C CA . LEU A 1 217 ? 31.964 61.154 148.912 1.00 9.24 239 LEU A CA 1
ATOM 1426 C C . LEU A 1 217 ? 30.503 61.002 149.343 1.00 9.26 239 LEU A C 1
ATOM 1427 O O . LEU A 1 217 ? 30.151 60.009 149.969 1.00 10.15 239 LEU A O 1
ATOM 1432 N N . TYR A 1 2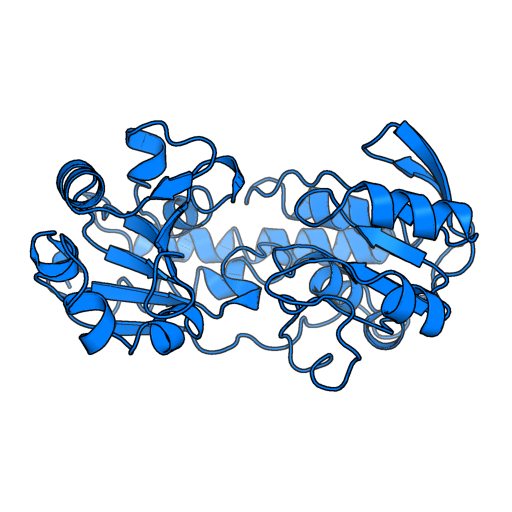18 ? 29.684 62.009 149.025 1.00 9.81 240 TYR A N 1
ATOM 1433 C CA . TYR A 1 218 ? 28.263 62.029 149.338 1.00 9.84 240 TYR A CA 1
ATOM 1434 C C . TYR A 1 218 ? 27.484 61.433 148.168 1.00 9.66 240 TYR A C 1
ATOM 1435 O O . TYR A 1 218 ? 27.631 61.884 147.037 1.00 11.32 240 TYR A O 1
ATOM 1444 N N . ALA A 1 219 ? 26.654 60.428 148.451 1.00 10.36 241 ALA A N 1
ATOM 1445 C CA . ALA A 1 219 ? 25.804 59.780 147.448 1.00 11.03 241 ALA A CA 1
ATOM 1446 C C . ALA A 1 219 ? 24.394 59.618 147.989 1.00 11.22 241 ALA A C 1
ATOM 1447 O O . ALA A 1 219 ? 24.204 59.200 149.131 1.00 11.64 241 ALA A O 1
ATOM 1449 N N . ARG A 1 220 ? 23.403 59.919 147.163 1.00 11.58 242 ARG A N 1
ATOM 1450 C CA . ARG A 1 220 ? 22.026 59.617 147.529 1.00 12.69 242 ARG A CA 1
ATOM 1451 C C . ARG A 1 220 ? 21.275 59.233 146.264 1.00 13.28 242 ARG A C 1
ATOM 1452 O O . ARG A 1 220 ? 20.920 60.092 145.460 1.00 15.49 242 ARG A O 1
ATOM 1460 N N . GLY A 1 221 ? 21.071 57.927 146.086 1.00 13.51 243 GLY A N 1
ATOM 1461 C CA . GLY A 1 221 ? 20.453 57.378 144.885 1.00 14.02 243 GLY A CA 1
ATOM 1462 C C . GLY A 1 221 ? 21.486 56.978 143.846 1.00 14.55 243 GLY A C 1
ATOM 1463 O O . GLY A 1 221 ? 22.700 57.052 144.077 1.00 14.47 243 GLY A O 1
ATOM 1464 N N . THR A 1 222 ? 20.993 56.566 142.682 1.00 16.73 244 THR A N 1
ATOM 1465 C CA . THR A 1 222 ? 21.841 56.131 141.576 1.00 17.60 244 THR A CA 1
ATOM 1466 C C . THR A 1 222 ? 22.013 57.212 140.498 1.00 17.97 244 THR A C 1
ATOM 1467 O O . THR A 1 222 ? 22.625 56.952 139.460 1.00 21.77 244 THR A O 1
ATOM 1471 N N . GLY A 1 223 ? 21.492 58.415 140.752 1.00 18.34 245 GLY A N 1
ATOM 1472 C CA . GLY A 1 223 ? 21.575 59.532 139.813 1.00 18.59 245 GLY A CA 1
ATOM 1473 C C . GLY A 1 223 ? 22.645 60.545 140.175 1.00 17.53 245 GLY A C 1
ATOM 1474 O O . GLY A 1 223 ? 23.720 60.187 140.668 1.00 18.11 245 GLY A O 1
ATOM 1475 N N . GLY A 1 224 ? 22.326 61.820 139.963 1.00 16.47 246 GLY A N 1
ATOM 1476 C CA . GLY A 1 224 ? 23.295 62.901 140.047 1.00 16.50 246 GLY A CA 1
ATOM 1477 C C . GLY A 1 224 ? 23.641 63.441 141.425 1.00 15.66 246 GLY A C 1
ATOM 1478 O O . GLY A 1 224 ? 24.455 64.359 141.527 1.00 16.38 246 GLY A O 1
ATOM 1479 N N . VAL A 1 225 ? 23.038 62.906 142.489 1.00 14.23 247 VAL A N 1
ATOM 1480 C CA . VAL A 1 225 ? 23.381 63.359 143.842 1.00 13.36 247 VAL A CA 1
ATOM 1481 C C . VAL A 1 225 ? 24.624 62.556 144.241 1.00 12.44 247 VAL A C 1
ATOM 1482 O O . VAL A 1 225 ? 24.544 61.503 144.889 1.00 12.86 247 VAL A O 1
ATOM 1486 N N . PHE A 1 226 ? 25.774 63.068 143.811 1.00 11.89 248 PHE A N 1
ATOM 1487 C CA . PHE A 1 226 ? 27.034 62.339 143.893 1.00 11.21 248 PHE A CA 1
ATOM 1488 C C . PHE A 1 226 ? 28.159 63.375 143.890 1.00 10.82 248 PHE A C 1
ATOM 1489 O O . PHE A 1 226 ? 28.554 63.888 142.835 1.00 11.87 248 PHE A O 1
ATOM 1497 N N . PHE A 1 227 ? 28.648 63.697 145.085 1.00 10.67 249 PHE A N 1
ATOM 1498 C CA . PHE A 1 227 ? 29.481 64.881 145.308 1.00 10.74 249 PHE A CA 1
ATOM 1499 C C . PHE A 1 227 ? 30.693 64.590 146.180 1.00 10.12 249 PHE A C 1
ATOM 1500 O O . PHE A 1 227 ? 30.630 63.770 147.097 1.00 11.53 249 PHE A O 1
ATOM 1508 N N . ILE A 1 228 ? 31.775 65.310 145.910 1.00 9.79 250 ILE A N 1
ATOM 1509 C CA . ILE A 1 228 ? 32.900 65.426 146.828 1.00 9.91 250 ILE A CA 1
ATOM 1510 C C . ILE A 1 228 ? 32.577 66.605 147.736 1.00 9.57 250 ILE A C 1
ATOM 1511 O O . ILE A 1 228 ? 32.423 67.729 147.257 1.00 10.82 250 ILE A O 1
ATOM 1516 N N . LEU A 1 229 ? 32.452 66.361 149.037 1.00 9.17 251 LEU A N 1
ATOM 1517 C CA . LEU A 1 229 ? 32.152 67.439 149.978 1.00 9.42 251 LEU A CA 1
ATOM 1518 C C . LEU A 1 229 ? 33.422 68.212 150.329 1.00 9.63 251 LEU A C 1
ATOM 1519 O O . LEU A 1 229 ? 34.497 67.637 150.484 1.00 11.19 251 LEU A O 1
ATOM 1524 N N . GLY A 1 230 ? 33.274 69.526 150.464 1.00 9.77 252 GLY A N 1
ATOM 1525 C CA . GLY A 1 230 ? 34.386 70.401 150.782 1.00 10.24 252 GLY A CA 1
ATOM 1526 C C . GLY A 1 230 ? 34.240 71.112 152.112 1.00 10.00 252 GLY A C 1
ATOM 1527 O O . GLY A 1 230 ? 33.562 70.632 153.036 1.00 10.03 252 GLY A O 1
ATOM 1528 N N . ASP A 1 231 ? 34.889 72.272 152.210 1.00 10.72 253 ASP A N 1
ATOM 1529 C CA . ASP A 1 231 ? 35.086 72.953 153.489 1.00 11.69 253 ASP A CA 1
ATOM 1530 C C . ASP A 1 231 ? 33.795 73.138 154.275 1.00 10.98 253 ASP A C 1
ATOM 1531 O O . ASP A 1 231 ? 33.770 72.903 155.489 1.00 12.27 253 ASP A O 1
ATOM 1536 N N . ALA A 1 232 ? 32.731 73.554 153.596 1.00 10.36 254 ALA A N 1
ATOM 1537 C CA . ALA A 1 232 ? 31.487 73.948 154.255 1.00 10.85 254 ALA A CA 1
ATOM 1538 C C . ALA A 1 232 ? 30.843 72.843 155.084 1.00 9.97 254 ALA A C 1
ATOM 1539 O O . ALA A 1 232 ? 30.095 73.135 156.008 1.00 10.81 254 ALA A O 1
ATOM 1541 N N . TYR A 1 233 ? 31.100 71.581 154.733 1.00 9.27 255 TYR A N 1
ATOM 1542 C CA . TYR A 1 233 ? 30.433 70.435 155.367 1.00 9.44 255 TYR A CA 1
ATOM 1543 C C . TYR A 1 233 ? 31.225 69.813 156.513 1.00 9.74 255 TYR A C 1
ATOM 1544 O O . TYR A 1 233 ? 30.685 68.977 157.238 1.00 10.90 255 TYR A O 1
ATOM 1553 N N . GLY A 1 234 ? 32.488 70.206 156.672 1.00 9.81 256 GLY A N 1
ATOM 1554 C CA . GLY A 1 234 ? 33.272 69.818 157.843 1.00 10.88 256 GLY A CA 1
ATOM 1555 C C . GLY A 1 234 ? 33.926 68.460 157.774 1.00 11.74 256 GLY A C 1
ATOM 1556 O O . GLY A 1 234 ? 34.503 68.011 158.764 1.00 14.02 256 GLY A O 1
ATOM 1557 N N . GLY A 1 235 ? 33.876 67.800 156.622 1.00 11.20 257 GLY A N 1
ATOM 1558 C CA . GLY A 1 235 ? 34.519 66.490 156.482 1.00 11.90 257 GLY A CA 1
ATOM 1559 C C . GLY A 1 235 ? 36.038 66.535 156.624 1.00 12.95 257 GLY A C 1
ATOM 1560 O O . GLY A 1 235 ? 36.649 65.536 157.015 1.00 13.11 257 GLY A O 1
ATOM 1561 N N . ARG A 1 236 ? 36.665 67.680 156.326 1.00 12.70 258 ARG A N 1
ATOM 1562 C CA . ARG A 1 236 ? 38.115 67.813 156.529 1.00 12.10 258 ARG A CA 1
ATOM 1563 C C . ARG A 1 236 ? 38.491 67.497 157.967 1.00 11.77 258 ARG A C 1
ATOM 1564 O O . ARG A 1 236 ? 39.491 66.829 158.220 1.00 11.24 258 ARG A O 1
ATOM 1572 N N . ASP A 1 237 ? 37.689 67.992 158.911 1.00 12.84 259 ASP A N 1
ATOM 1573 C CA A ASP A 1 237 ? 38.035 67.731 160.321 0.50 13.95 259 ASP A CA 1
ATOM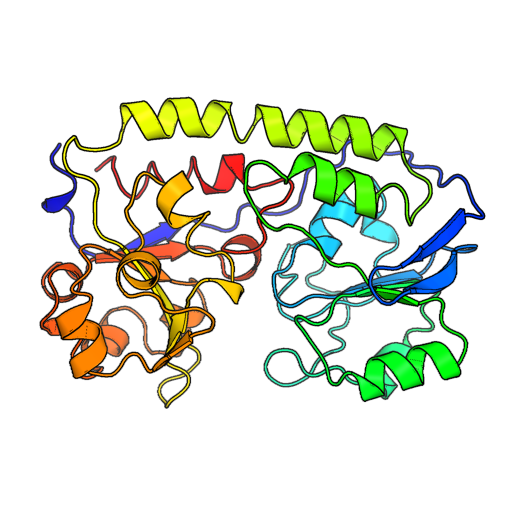 1574 C CA B ASP A 1 237 ? 37.892 67.797 160.324 0.50 13.94 259 ASP A CA 1
ATOM 1575 C C . ASP A 1 237 ? 37.848 66.279 160.671 1.00 12.68 259 ASP A C 1
ATOM 1576 O O . ASP A 1 237 ? 38.630 65.760 161.454 1.00 14.01 259 ASP A O 1
ATOM 1585 N N . LEU A 1 238 ? 36.886 65.585 160.059 1.00 12.21 260 LEU A N 1
ATOM 1586 C CA . LEU A 1 238 ? 36.755 64.138 160.231 1.00 11.18 260 LEU A CA 1
ATOM 1587 C C . LEU A 1 238 ? 37.965 63.401 159.649 1.00 10.52 260 LEU A C 1
ATOM 1588 O O . LEU A 1 238 ? 38.585 62.590 160.325 1.00 10.92 260 LEU A O 1
ATOM 1593 N N . ILE A 1 239 ? 38.282 63.690 158.390 1.00 10.04 261 ILE A N 1
ATOM 1594 C CA . ILE A 1 239 ? 39.390 63.022 157.702 1.00 9.64 261 ILE A CA 1
ATOM 1595 C C . ILE A 1 239 ? 40.713 63.236 158.443 1.00 10.36 261 ILE A C 1
ATOM 1596 O O . ILE A 1 239 ? 41.450 62.280 158.678 1.00 10.48 261 ILE A O 1
ATOM 1601 N N . GLU A 1 240 ? 40.990 64.477 158.831 1.00 10.42 262 GLU A N 1
ATOM 1602 C CA . GLU A 1 240 ? 42.218 64.768 159.575 1.00 11.25 262 GLU A CA 1
ATOM 1603 C C . GLU A 1 240 ? 42.179 64.138 160.970 1.00 11.57 262 GLU A C 1
ATOM 1604 O O . GLU A 1 240 ? 43.210 63.674 161.469 1.00 13.40 262 GLU A O 1
ATOM 1610 N N . GLY A 1 241 ? 40.989 64.062 161.570 1.00 11.66 263 GLY A N 1
ATOM 1611 C CA . GLY A 1 241 ? 40.804 63.361 162.846 1.00 12.42 263 GLY A CA 1
ATOM 1612 C C . GLY A 1 241 ? 41.077 61.866 162.751 1.00 12.53 263 GLY A C 1
ATOM 1613 O O . GLY A 1 241 ? 41.430 61.231 163.739 1.00 13.92 263 GLY A O 1
ATOM 1614 N N . LEU A 1 242 ? 40.911 61.304 161.553 1.00 12.11 264 LEU A N 1
ATOM 1615 C CA . LEU A 1 242 ? 41.261 59.911 161.269 1.00 12.17 264 LEU A CA 1
ATOM 1616 C C . LEU A 1 242 ? 42.704 59.734 160.805 1.00 11.91 264 LEU A C 1
ATOM 1617 O O . LEU A 1 242 ? 43.093 58.625 160.460 1.00 13.42 264 LEU A O 1
ATOM 1622 N N . GLY A 1 243 ? 43.493 60.811 160.800 1.00 11.94 265 GLY A N 1
ATOM 1623 C CA . GLY A 1 243 ? 44.880 60.750 160.356 1.00 12.46 265 GLY A CA 1
ATOM 1624 C C . GLY A 1 243 ? 45.100 60.841 158.859 1.00 11.96 265 GLY A C 1
ATOM 1625 O O . GLY A 1 243 ? 46.228 60.661 158.394 1.00 13.16 265 GLY A O 1
ATOM 1626 N N . GLY A 1 244 ? 44.038 61.136 158.107 1.00 11.12 266 GLY A N 1
ATOM 1627 C CA . GLY A 1 244 ? 44.121 61.264 156.660 1.00 10.94 266 GLY A CA 1
ATOM 1628 C C . GLY A 1 244 ? 44.365 62.681 156.198 1.00 10.90 266 GLY A C 1
ATOM 1629 O O . GLY A 1 244 ? 44.340 63.628 156.986 1.00 12.21 266 GLY A O 1
ATOM 1630 N N . VAL A 1 245 ? 44.600 62.809 154.897 1.00 10.71 267 VAL A N 1
ATOM 1631 C CA . VAL A 1 245 ? 44.638 64.094 154.218 1.00 11.47 267 VAL A CA 1
ATOM 1632 C C . VAL A 1 245 ? 43.382 64.172 153.349 1.00 10.45 267 VAL A C 1
ATOM 1633 O O . VAL A 1 245 ? 43.090 63.241 152.599 1.00 10.97 267 VAL A O 1
ATOM 1637 N N . ASP A 1 246 ? 42.645 65.276 153.462 1.00 10.13 268 ASP A N 1
ATOM 1638 C CA . ASP A 1 246 ? 41.415 65.479 152.697 1.00 10.19 268 ASP A CA 1
ATOM 1639 C C . ASP A 1 246 ? 41.793 66.089 151.361 1.00 10.33 268 ASP A C 1
ATOM 1640 O O . ASP A 1 246 ? 42.191 67.258 151.293 1.00 10.71 268 ASP A O 1
ATOM 1645 N N . MET A 1 247 ? 41.663 65.316 150.291 1.00 10.49 269 MET A N 1
ATOM 1646 C CA . MET A 1 247 ? 42.040 65.817 148.976 1.00 10.95 269 MET A CA 1
ATOM 1647 C C . MET A 1 247 ? 41.145 66.972 148.514 1.00 11.00 269 MET A C 1
ATOM 1648 O O . MET A 1 247 ? 41.580 67.785 147.700 1.00 12.22 269 MET A O 1
ATOM 1653 N N . ALA A 1 248 ? 39.911 67.065 149.032 1.00 10.71 270 ALA A N 1
ATOM 1654 C CA . ALA A 1 248 ? 39.073 68.234 148.733 1.00 11.55 270 ALA A CA 1
ATOM 1655 C C . ALA A 1 248 ? 39.719 69.506 149.265 1.00 11.17 270 ALA A C 1
ATOM 1656 O O . ALA A 1 248 ? 39.655 70.555 148.618 1.00 12.55 270 ALA A O 1
ATOM 1658 N N . ALA A 1 249 ? 40.314 69.424 150.454 1.00 11.14 271 ALA A N 1
ATOM 1659 C CA . ALA A 1 249 ? 41.013 70.579 151.045 1.00 12.51 271 ALA A CA 1
ATOM 1660 C C . ALA A 1 249 ? 42.273 70.907 150.253 1.00 13.30 271 ALA A C 1
ATOM 1661 O O . ALA A 1 249 ? 42.550 72.075 149.980 1.00 15.07 271 ALA A O 1
ATOM 1663 N N . GLU A 1 250 ? 43.020 69.878 149.858 1.00 13.80 272 GLU A N 1
ATOM 1664 C CA . GLU A 1 250 ? 44.200 70.074 149.011 1.00 15.10 272 GLU A CA 1
ATOM 1665 C C . GLU A 1 250 ? 43.865 70.820 147.714 1.00 15.07 272 GLU A C 1
ATOM 1666 O O . GLU A 1 250 ? 44.633 71.684 147.274 1.00 18.68 272 GLU A O 1
ATOM 1672 N N . LYS A 1 251 ? 42.713 70.498 147.127 1.00 13.25 273 LYS A N 1
ATOM 1673 C CA . LYS A 1 251 ? 42.284 71.098 145.859 1.00 16.26 273 LYS A CA 1
ATOM 1674 C C . LYS A 1 251 ? 41.411 72.355 146.012 1.00 16.81 273 LYS A C 1
ATOM 1675 O O . LYS A 1 251 ? 41.003 72.950 145.011 1.00 21.75 273 LYS A O 1
ATOM 1681 N N . GLY A 1 252 ? 41.154 72.785 147.245 1.00 13.95 274 GLY A N 1
ATOM 1682 C CA . GLY A 1 252 ? 40.473 74.049 147.512 1.00 13.66 274 GLY A CA 1
ATOM 1683 C C . GLY A 1 252 ? 38.965 74.051 147.318 1.00 12.54 274 GLY A C 1
ATOM 1684 O O . GLY A 1 252 ? 38.379 75.097 147.027 1.00 13.90 274 GLY A O 1
ATOM 1685 N N . ILE A 1 253 ? 38.321 72.898 147.495 1.00 11.82 275 ILE A N 1
ATOM 1686 C CA . ILE A 1 253 ? 36.863 72.811 147.355 1.00 11.46 275 ILE A CA 1
ATOM 1687 C C . ILE A 1 253 ? 36.232 73.383 148.625 1.00 11.21 275 ILE A C 1
ATOM 1688 O O . ILE A 1 253 ? 36.410 72.833 149.718 1.00 11.72 275 ILE A O 1
ATOM 1693 N N A MET A 1 254 ? 35.499 74.480 148.485 0.50 11.35 276 MET A N 1
A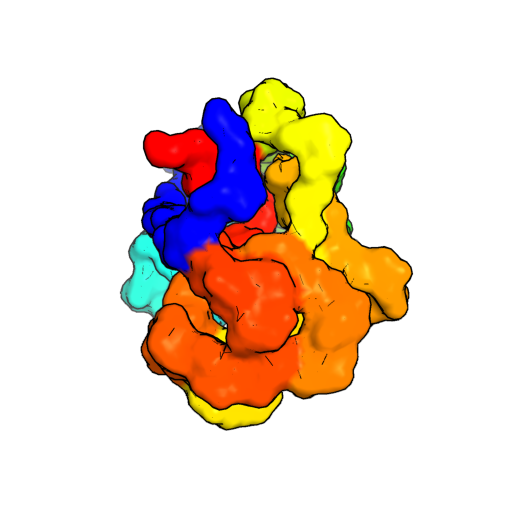TOM 1694 N N B MET A 1 254 ? 35.514 74.494 148.469 0.50 11.34 276 MET A N 1
ATOM 1695 C CA A MET A 1 254 ? 34.953 75.188 149.640 0.50 12.11 276 MET A CA 1
ATOM 1696 C CA B MET A 1 254 ? 34.922 75.234 149.586 0.50 12.03 276 MET A CA 1
ATOM 1697 C C A MET A 1 254 ? 33.498 74.836 149.963 0.50 11.59 276 MET A C 1
ATOM 1698 C C B MET A 1 254 ? 33.532 74.749 149.973 0.50 11.60 276 MET A C 1
ATOM 1699 O O A MET A 1 254 ? 33.069 75.034 151.098 0.50 11.70 276 MET A O 1
ATOM 1700 O O B MET A 1 254 ? 33.178 74.780 151.149 0.50 12.06 276 MET A O 1
ATOM 1709 N N . ASP A 1 255 ? 32.748 74.323 148.986 1.00 11.50 277 ASP A N 1
ATOM 1710 C CA . ASP A 1 255 ? 31.366 73.875 149.194 1.00 11.80 277 ASP A CA 1
ATOM 1711 C C . ASP A 1 255 ? 31.302 72.394 148.823 1.00 11.07 277 ASP A C 1
ATOM 1712 O O . ASP A 1 255 ? 31.487 71.548 149.694 1.00 11.38 277 ASP A O 1
ATOM 1717 N N . LEU A 1 256 ? 31.089 72.079 147.551 1.00 11.43 278 LEU A N 1
ATOM 1718 C CA . LEU A 1 256 ? 31.169 70.706 147.066 1.00 12.02 278 LEU A CA 1
ATOM 1719 C C . LEU A 1 256 ? 31.480 70.740 145.573 1.00 12.02 278 LEU A C 1
ATOM 1720 O O . LEU A 1 256 ? 31.394 71.792 144.944 1.00 13.32 278 LEU A O 1
ATOM 1725 N N . ALA A 1 257 ? 31.865 69.587 145.035 1.00 12.18 279 ALA A N 1
ATOM 1726 C CA . ALA A 1 257 ? 32.152 69.414 143.613 1.00 12.43 279 ALA A CA 1
ATOM 1727 C C . ALA A 1 257 ? 31.462 68.146 143.131 1.00 12.26 279 ALA A C 1
ATOM 1728 O O . ALA A 1 257 ? 31.435 67.153 143.845 1.00 12.08 279 ALA A O 1
ATOM 1730 N N . PRO A 1 258 ? 30.906 68.156 141.913 1.00 12.67 280 PRO A N 1
ATOM 1731 C CA . PRO A 1 258 ? 30.397 66.896 141.372 1.00 12.92 280 PRO A CA 1
ATOM 1732 C C . PRO A 1 258 ? 31.511 65.858 141.281 1.00 12.53 280 PRO A C 1
ATOM 1733 O O . PRO A 1 258 ? 32.613 66.177 140.844 1.00 13.79 280 PRO A O 1
ATOM 1737 N N . ALA A 1 259 ? 31.231 64.627 141.719 1.00 11.71 281 ALA A N 1
ATOM 1738 C CA . ALA A 1 259 ? 32.226 63.551 141.691 1.00 11.97 281 ALA A CA 1
ATOM 1739 C C . ALA A 1 259 ? 32.213 62.887 140.318 1.00 12.45 281 ALA A C 1
ATOM 1740 O O . ALA A 1 259 ? 31.855 61.719 140.173 1.00 12.93 281 ALA A O 1
ATOM 1742 N N . ASN A 1 260 ? 32.589 63.665 139.304 1.00 12.95 282 ASN A N 1
ATOM 1743 C CA . ASN A 1 260 ? 32.691 63.165 137.935 1.00 13.61 282 ASN A CA 1
ATOM 1744 C C . ASN A 1 260 ? 34.072 62.546 137.711 1.00 13.43 282 ASN A C 1
ATOM 1745 O O . ASN A 1 260 ? 34.932 62.574 138.601 1.00 13.62 282 ASN A O 1
ATOM 1750 N N . ALA A 1 261 ? 34.295 61.975 136.527 1.00 14.31 283 ALA A N 1
ATOM 1751 C CA . ALA A 1 261 ? 35.543 61.253 136.286 1.00 15.10 283 ALA A CA 1
ATOM 1752 C C . ALA A 1 261 ? 36.771 62.147 136.401 1.00 15.21 283 ALA A C 1
ATOM 1753 O O . ALA A 1 261 ? 37.795 61.721 136.940 1.00 16.13 283 ALA A O 1
ATOM 1755 N N . GLU A 1 262 ? 36.676 63.381 135.901 1.00 15.94 284 GLU A N 1
ATOM 1756 C CA . GLU A 1 262 ? 37.805 64.309 135.976 1.00 16.79 284 GLU A CA 1
ATOM 1757 C C . GLU A 1 262 ? 38.165 64.660 137.416 1.00 15.55 284 GLU A C 1
ATOM 1758 O O . GLU A 1 262 ? 39.335 64.653 137.782 1.00 15.98 284 GLU A O 1
ATOM 1764 N N . ALA A 1 263 ? 37.158 64.983 138.223 1.00 14.74 285 ALA A N 1
ATOM 1765 C CA . ALA A 1 263 ? 37.398 65.329 139.625 1.00 14.22 285 ALA A CA 1
ATOM 1766 C C . ALA A 1 263 ? 38.010 64.141 140.368 1.00 13.21 285 ALA A C 1
ATOM 1767 O O . ALA A 1 263 ? 38.979 64.294 141.110 1.00 13.57 285 ALA A O 1
ATOM 1769 N N . LEU A 1 264 ? 37.456 62.952 140.143 1.00 12.64 286 LEU A N 1
ATOM 1770 C CA . LEU A 1 264 ? 37.960 61.748 140.804 1.00 12.65 286 LEU A CA 1
ATOM 1771 C C . LEU A 1 264 ? 39.411 61.447 140.432 1.00 13.15 286 LEU A C 1
ATOM 1772 O O . LEU A 1 264 ? 40.214 61.112 141.304 1.00 13.57 286 LEU A O 1
ATOM 1777 N N . ALA A 1 265 ? 39.750 61.592 139.150 1.00 13.88 287 ALA A N 1
ATOM 1778 C CA . ALA A 1 265 ? 41.129 61.375 138.708 1.00 14.97 287 ALA A CA 1
ATOM 1779 C C . ALA A 1 265 ? 42.106 62.393 139.317 1.00 14.87 287 ALA A C 1
ATOM 1780 O O . ALA A 1 265 ? 43.218 62.039 139.686 1.00 16.69 287 ALA A O 1
ATOM 1782 N N . GLU A 1 266 ? 41.680 63.650 139.434 1.00 14.53 288 GLU A N 1
ATOM 1783 C CA . GLU A 1 266 ? 42.512 64.703 140.030 1.00 15.67 288 GLU A CA 1
ATOM 1784 C C . GLU A 1 266 ? 42.735 64.463 141.527 1.00 14.61 288 GLU A C 1
ATOM 1785 O O . GLU A 1 266 ? 43.840 64.629 142.030 1.00 16.71 288 GLU A O 1
ATOM 1791 N N . LEU A 1 267 ? 41.676 64.080 142.236 1.00 12.91 289 LEU A N 1
ATOM 1792 C CA . LEU A 1 267 ? 41.759 63.870 143.685 1.00 13.05 289 LEU A CA 1
ATOM 1793 C C . LEU A 1 267 ? 42.482 62.561 144.021 1.00 11.91 289 LEU A C 1
ATOM 1794 O O . LEU A 1 267 ? 43.251 62.499 144.976 1.00 12.69 289 LEU A O 1
ATOM 1799 N N . ASN A 1 268 ? 42.198 61.525 143.232 1.00 11.85 290 ASN A N 1
ATOM 1800 C CA . ASN A 1 268 ? 42.782 60.188 143.376 1.00 11.90 290 ASN A CA 1
ATOM 1801 C C . ASN A 1 268 ? 43.003 59.737 144.827 1.00 11.17 290 ASN A C 1
ATOM 1802 O O . ASN A 1 268 ? 44.129 59.489 145.251 1.00 11.75 290 ASN A O 1
ATOM 1807 N N . PRO A 1 269 ? 41.919 59.632 145.600 1.00 10.83 291 PRO A N 1
ATOM 1808 C CA . PRO A 1 269 ? 42.052 59.179 146.980 1.00 10.57 291 PRO A CA 1
ATOM 1809 C C . PRO A 1 269 ? 42.441 57.697 147.095 1.00 10.30 291 PRO A C 1
ATOM 1810 O O . PRO A 1 269 ? 42.231 56.917 146.160 1.00 10.73 291 PRO A O 1
ATOM 1814 N N . ASP A 1 270 ? 42.988 57.353 148.256 1.00 10.07 292 ASP A N 1
ATOM 1815 C CA . ASP A 1 270 ? 43.217 55.977 148.682 1.00 10.34 292 ASP A CA 1
ATOM 1816 C C . ASP A 1 270 ? 41.978 55.350 149.328 1.00 9.96 292 ASP A C 1
ATOM 1817 O O . ASP A 1 270 ? 41.827 54.126 149.313 1.00 10.57 292 ASP A O 1
ATOM 1822 N N . VAL A 1 271 ? 41.113 56.177 149.924 1.00 9.58 293 VAL A N 1
ATOM 1823 C CA . VAL A 1 271 ? 39.904 55.707 150.607 1.00 9.55 293 VAL A CA 1
ATOM 1824 C C . VAL A 1 271 ? 38.768 56.690 150.326 1.00 9.04 293 VAL A C 1
ATOM 1825 O O . VAL A 1 271 ? 38.969 57.903 150.415 1.00 9.75 293 VAL A O 1
ATOM 1829 N N . PHE A 1 272 ? 37.583 56.171 149.995 1.00 8.94 294 PHE A N 1
ATOM 1830 C CA . PHE A 1 272 ? 36.358 56.974 149.985 1.00 8.97 294 PHE A CA 1
ATOM 1831 C C . PHE A 1 272 ? 35.709 56.868 151.353 1.00 8.51 294 PHE A C 1
ATOM 1832 O O . PHE A 1 272 ? 35.405 55.754 151.800 1.00 9.57 294 PHE A O 1
ATOM 1840 N N . VAL A 1 273 ? 35.474 58.004 152.003 1.00 8.48 295 VAL A N 1
ATOM 1841 C CA . VAL A 1 273 ? 34.687 58.043 153.231 1.00 8.19 295 VAL A CA 1
ATOM 1842 C C . VAL A 1 273 ? 33.254 58.348 152.815 1.00 8.08 295 VAL A C 1
ATOM 1843 O O . VAL A 1 273 ? 33.006 59.332 152.108 1.00 8.78 295 VAL A O 1
ATOM 1847 N N . MET A 1 274 ? 32.318 57.508 153.247 1.00 8.46 296 MET A N 1
ATOM 1848 C CA . MET A 1 274 ? 30.920 57.595 152.827 1.00 8.41 296 MET A CA 1
ATOM 1849 C C . MET A 1 274 ? 29.987 57.397 154.008 1.00 8.12 296 MET A C 1
ATOM 1850 O O . MET A 1 274 ? 30.411 56.992 155.092 1.00 8.95 296 MET A O 1
ATOM 1855 N N . MET A 1 275 ? 28.714 57.703 153.776 1.00 8.15 297 MET A N 1
ATOM 1856 C CA . MET A 1 275 ? 27.634 57.394 154.710 1.00 8.35 297 MET A CA 1
ATOM 1857 C C . MET A 1 275 ? 27.053 56.036 154.331 1.00 8.64 297 MET A C 1
ATOM 1858 O O . MET A 1 275 ? 26.833 55.768 153.149 1.00 10.11 297 MET A O 1
ATOM 1863 N N A SER A 1 276 ? 26.795 55.202 155.337 0.50 8.99 298 SER A N 1
ATOM 1864 N N B SER A 1 276 ? 26.803 55.175 155.314 0.50 9.12 298 SER A N 1
ATOM 1865 C CA A SER A 1 276 ? 26.334 53.826 155.133 0.50 9.48 298 SER A CA 1
ATOM 1866 C CA B SER A 1 276 ? 26.427 53.794 154.998 0.50 9.67 298 SER A CA 1
ATOM 1867 C C A SER A 1 276 ? 25.097 53.703 154.258 0.50 9.77 298 SER A C 1
ATOM 1868 C C B SER A 1 276 ? 25.077 53.650 154.262 0.50 9.89 298 SER A C 1
ATOM 1869 O O A SER A 1 276 ? 25.100 52.990 153.252 0.50 10.12 298 SER A O 1
ATOM 1870 O O B SER A 1 276 ? 24.993 52.860 153.322 0.50 10.07 298 SER A O 1
ATOM 1875 N N . GLU A 1 277 ? 24.039 54.399 154.645 1.00 10.14 299 GLU A N 1
ATOM 1876 C CA . GLU A 1 277 ? 22.782 54.349 153.883 1.00 11.37 299 GLU A CA 1
ATOM 1877 C C . GLU A 1 277 ? 22.928 55.029 152.512 1.00 10.57 299 GLU A C 1
ATOM 1878 O O . GLU A 1 277 ? 22.308 54.612 151.536 1.00 11.77 299 GLU A O 1
ATOM 1881 N N . GLY A 1 278 ? 23.793 56.041 152.426 1.00 10.34 300 GLY A N 1
ATOM 1882 C CA . GLY A 1 278 ? 24.113 56.656 151.143 1.00 10.64 300 GLY A CA 1
ATOM 1883 C C . GLY A 1 278 ? 24.723 55.643 150.183 1.00 10.05 300 GLY A C 1
ATOM 1884 O O . GLY A 1 278 ? 24.336 55.551 149.017 1.00 11.04 300 GLY A O 1
ATOM 1885 N N . LEU A 1 279 ? 25.694 54.880 150.677 1.00 9.79 301 LEU A N 1
ATOM 1886 C CA . LEU A 1 279 ? 26.301 53.810 149.881 1.00 10.37 301 LEU A CA 1
ATOM 1887 C C . LEU A 1 279 ? 25.264 52.773 149.426 1.00 10.15 301 LEU A C 1
ATOM 1888 O O . LEU A 1 279 ? 25.222 52.400 148.253 1.00 10.67 301 LEU A O 1
ATOM 1893 N N . VAL A 1 280 ? 24.390 52.347 150.330 1.00 9.86 302 VAL A N 1
ATOM 1894 C CA . VAL A 1 280 ? 23.311 51.417 149.946 1.00 10.49 302 VAL A CA 1
ATOM 1895 C C . VAL A 1 280 ? 22.459 52.031 148.837 1.00 11.15 302 VAL A C 1
ATOM 1896 O O . VAL A 1 280 ? 22.111 51.357 147.863 1.00 12.06 302 VAL A O 1
ATOM 1900 N N . SER A 1 281 ? 22.173 53.326 148.947 1.00 11.18 303 SER A N 1
ATOM 1901 C CA . SER A 1 281 ? 21.276 53.985 148.002 1.00 12.23 303 SER A CA 1
ATOM 1902 C C . SER A 1 281 ? 21.833 54.090 146.581 1.00 12.45 303 SER A C 1
ATOM 1903 O O . SER A 1 281 ? 21.050 54.277 145.646 1.00 14.56 303 SER A O 1
ATOM 1906 N N . THR A 1 282 ? 23.154 53.970 146.408 1.00 11.92 304 THR A N 1
ATOM 1907 C CA . THR A 1 282 ? 23.749 53.917 145.070 1.00 12.41 304 THR A CA 1
ATOM 1908 C C . THR A 1 282 ? 24.079 52.478 144.641 1.00 12.56 304 THR A C 1
ATOM 1909 O O . THR A 1 282 ? 24.810 52.283 143.675 1.00 14.15 304 THR A O 1
ATOM 1913 N N . GLY A 1 283 ? 23.515 51.485 145.333 1.00 12.42 305 GLY A N 1
ATOM 1914 C CA . GLY A 1 283 ? 23.690 50.073 144.981 1.00 12.83 305 GLY A CA 1
ATOM 1915 C C . GLY A 1 283 ? 24.844 49.371 145.664 1.00 12.25 305 GLY A C 1
ATOM 1916 O O . GLY A 1 283 ? 25.333 48.351 145.166 1.00 13.80 305 GLY A O 1
ATOM 1917 N N . GLY A 1 284 ? 25.287 49.893 146.805 1.00 11.76 306 GLY A N 1
ATOM 1918 C CA . GLY A 1 284 ? 26.409 49.300 147.518 1.00 12.43 306 GLY A CA 1
ATOM 1919 C C . GLY A 1 284 ? 27.722 49.464 146.772 1.00 12.11 306 GLY A C 1
ATOM 1920 O O . GLY A 1 284 ? 27.812 50.250 145.813 1.00 12.40 306 GLY A O 1
ATOM 1921 N N . ILE A 1 285 ? 28.744 48.720 147.200 1.00 12.95 307 ILE A N 1
ATOM 1922 C CA . ILE A 1 285 ? 30.067 48.763 146.559 1.00 14.14 307 ILE A CA 1
ATOM 1923 C C . ILE A 1 285 ? 29.952 48.470 145.066 1.00 14.61 307 ILE A C 1
ATOM 1924 O O . ILE A 1 285 ? 30.581 49.149 144.264 1.00 14.13 307 ILE A O 1
ATOM 1929 N N . ASP A 1 286 ? 29.165 47.465 144.690 1.00 14.77 308 ASP A N 1
ATOM 1930 C CA . ASP A 1 286 ? 29.042 47.111 143.273 1.00 16.02 308 ASP A CA 1
ATOM 1931 C C . ASP A 1 286 ? 28.461 48.267 142.446 1.00 14.78 308 ASP A C 1
ATOM 1932 O O . ASP A 1 286 ? 28.954 48.561 141.357 1.00 16.40 308 ASP A O 1
ATOM 1937 N N . GLY A 1 287 ? 27.434 48.933 142.963 1.00 13.98 309 GLY A N 1
ATOM 1938 C CA . GLY A 1 287 ? 26.859 50.088 142.279 1.00 14.18 309 GLY A CA 1
ATOM 1939 C C . GLY A 1 287 ? 27.818 51.271 142.226 1.00 13.31 309 GLY A C 1
ATOM 1940 O O . GLY A 1 287 ? 27.943 51.942 141.201 1.00 14.48 309 GLY A O 1
ATOM 1941 N N . LEU A 1 288 ? 28.504 51.529 143.336 1.00 12.31 310 LEU A N 1
ATOM 1942 C CA . LEU A 1 288 ? 29.521 52.573 143.376 1.00 11.56 310 LEU A CA 1
ATOM 1943 C C . LEU A 1 288 ? 30.588 52.373 142.290 1.00 12.00 310 LEU A C 1
ATOM 1944 O O . LEU A 1 288 ? 30.972 53.318 141.604 1.00 12.02 310 LEU A O 1
ATOM 1949 N N . MET A 1 289 ? 31.043 51.132 142.127 1.00 12.70 311 MET A N 1
ATOM 1950 C CA . MET A 1 289 ? 32.082 50.820 141.141 1.00 14.38 311 MET A CA 1
ATOM 1951 C C . MET A 1 289 ? 31.646 51.016 139.690 1.00 14.77 311 MET A C 1
ATOM 1952 O O . MET A 1 289 ? 32.506 51.082 138.810 1.00 17.55 311 MET A O 1
ATOM 1957 N N . GLU A 1 290 ? 30.339 51.096 139.435 1.00 15.34 312 GLU A N 1
ATOM 1958 C CA . GLU A 1 290 ? 29.826 51.407 138.093 1.00 17.01 312 GLU A CA 1
ATOM 1959 C C . GLU A 1 290 ? 29.933 52.882 137.722 1.00 16.12 312 GLU A C 1
ATOM 1960 O O . GLU A 1 290 ? 29.841 53.221 136.542 1.00 18.63 312 GLU A O 1
ATOM 1966 N N . ARG A 1 291 ? 30.100 53.769 138.704 1.00 15.09 313 ARG A N 1
ATOM 1967 C CA . ARG A 1 291 ? 30.053 55.206 138.427 1.00 15.08 313 ARG A CA 1
ATOM 1968 C C . ARG A 1 291 ? 31.338 55.673 137.748 1.00 14.52 313 ARG A C 1
ATOM 1969 O O . ARG A 1 291 ? 32.426 55.285 138.159 1.00 14.68 313 ARG A O 1
ATOM 1977 N N . PRO A 1 292 ? 31.220 56.519 136.706 1.00 14.80 314 PRO A N 1
ATOM 1978 C CA . PRO A 1 292 ? 32.411 56.908 135.950 1.00 14.93 314 PRO A CA 1
ATOM 1979 C C . PRO A 1 292 ? 33.527 57.476 136.820 1.00 14.44 314 PRO A C 1
ATOM 1980 O O . PRO A 1 292 ? 33.272 58.318 137.680 1.00 15.16 314 PRO A O 1
ATOM 1984 N N . GLY A 1 293 ? 34.743 56.983 136.618 1.00 14.33 315 GLY A N 1
ATOM 1985 C CA . GLY A 1 293 ? 35.912 57.488 137.319 1.00 15.03 315 GLY A CA 1
ATOM 1986 C C . GLY A 1 293 ? 36.246 56.807 138.632 1.00 14.06 315 GLY A C 1
ATOM 1987 O O . GLY A 1 293 ? 37.379 56.912 139.093 1.00 15.38 315 GLY A O 1
ATOM 1988 N N . ILE A 1 294 ? 35.290 56.110 139.246 1.00 13.36 316 ILE A N 1
ATOM 1989 C CA . ILE A 1 294 ? 35.532 55.511 140.564 1.00 13.60 316 ILE A CA 1
ATOM 1990 C C . ILE A 1 294 ? 36.574 54.402 140.474 1.00 14.51 316 ILE A C 1
ATOM 1991 O O . ILE A 1 294 ? 37.555 54.406 141.226 1.00 14.36 316 ILE A O 1
ATOM 1996 N N . ALA A 1 295 ? 36.377 53.480 139.535 1.00 15.85 317 ALA A N 1
ATOM 1997 C CA . ALA A 1 295 ? 37.220 52.294 139.438 1.00 16.57 317 ALA A CA 1
ATOM 1998 C C . ALA A 1 295 ? 38.675 52.607 139.105 1.00 16.86 317 ALA A C 1
ATOM 1999 O O . ALA A 1 295 ? 39.553 51.798 139.411 1.00 20.31 317 ALA A O 1
ATOM 2001 N N . GLN A 1 296 ? 38.932 53.775 138.512 1.00 16.46 318 GLN A N 1
ATOM 2002 C CA . GLN A 1 296 ? 40.272 54.173 138.081 1.00 17.94 318 GLN A CA 1
ATOM 2003 C C . GLN A 1 296 ? 41.135 54.795 139.194 1.00 16.68 318 GLN A C 1
ATOM 2004 O O . GLN A 1 296 ? 42.353 54.854 139.062 1.00 19.89 318 GLN A O 1
ATOM 2010 N N . THR A 1 297 ? 40.517 55.257 140.284 1.00 13.89 319 THR A N 1
ATOM 2011 C CA . THR A 1 297 ? 41.258 55.805 141.430 1.00 12.45 319 THR A CA 1
ATOM 2012 C C . THR A 1 297 ? 41.912 54.664 142.214 1.00 11.15 319 THR A C 1
ATOM 2013 O O . THR A 1 297 ? 41.495 53.511 142.101 1.00 11.91 319 THR A O 1
ATOM 2017 N N . THR A 1 298 ? 42.898 54.988 143.046 1.00 11.14 320 THR A N 1
ATOM 2018 C CA . THR A 1 298 ? 43.506 53.983 143.920 1.00 11.54 320 THR A CA 1
ATOM 2019 C C . THR A 1 298 ? 42.438 53.330 144.798 1.00 10.99 320 THR A C 1
ATOM 2020 O O . THR A 1 298 ? 42.363 52.110 144.897 1.00 11.45 320 THR A O 1
ATOM 2024 N N . ALA A 1 299 ? 41.595 54.154 145.422 1.00 10.48 321 ALA A N 1
ATOM 2025 C CA . ALA A 1 299 ? 40.503 53.628 146.249 1.00 10.29 321 ALA A CA 1
ATOM 2026 C C . ALA A 1 299 ? 39.621 52.672 145.452 1.00 10.36 321 ALA A C 1
ATOM 2027 O O . ALA A 1 299 ? 39.269 51.596 145.933 1.00 11.08 321 ALA A O 1
ATOM 2029 N N . GLY A 1 300 ? 39.263 53.057 144.226 1.00 10.61 322 GLY A N 1
ATOM 2030 C CA . GLY A 1 300 ? 38.430 52.190 143.396 1.00 11.53 322 GLY A CA 1
ATOM 2031 C C . GLY A 1 300 ? 39.112 50.877 143.054 1.00 11.57 322 GLY A C 1
ATOM 2032 O O . GLY A 1 300 ? 38.481 49.816 143.086 1.00 12.52 322 GLY A O 1
ATOM 2033 N N . GLN A 1 301 ? 40.409 50.933 142.763 1.00 11.46 323 GLN A N 1
ATOM 2034 C CA . GLN A 1 301 ? 41.174 49.717 142.439 1.00 12.30 323 GLN A CA 1
ATOM 2035 C C . GLN A 1 301 ? 41.296 48.760 143.629 1.00 12.12 323 GLN A C 1
ATOM 2036 O O . GLN A 1 301 ? 41.458 47.555 143.441 1.00 14.18 323 GLN A O 1
ATOM 2042 N N . ASN A 1 302 ? 41.214 49.302 144.846 1.00 11.78 324 ASN A N 1
ATOM 2043 C CA . ASN A 1 302 ? 41.174 48.504 146.079 1.00 11.67 324 ASN A CA 1
ATOM 2044 C C . ASN A 1 302 ? 39.765 48.333 146.677 1.00 11.63 324 ASN A C 1
ATOM 2045 O O . ASN A 1 302 ? 39.630 47.762 147.766 1.00 12.03 324 ASN A O 1
ATOM 2050 N N A GLN A 1 303 ? 38.747 48.780 145.933 0.50 11.65 325 GLN A N 1
ATOM 2051 N N B GLN A 1 303 ? 38.733 48.784 145.958 0.50 11.52 325 GLN A N 1
ATOM 2052 C CA A GLN A 1 303 ? 37.357 48.902 146.390 0.50 11.88 325 GLN A CA 1
ATOM 2053 C CA B GLN A 1 303 ? 37.347 48.807 146.446 0.50 11.68 325 GLN A CA 1
ATOM 2054 C C A GLN A 1 303 ? 37.270 49.355 147.843 0.50 11.54 325 GLN A C 1
ATOM 2055 C C B GLN A 1 303 ? 37.248 49.363 147.865 0.50 11.51 325 GLN A C 1
ATOM 2056 O O A GLN A 1 303 ? 36.525 48.796 148.637 0.50 11.97 325 GLN A O 1
ATOM 2057 O O B GLN A 1 303 ? 36.460 48.875 148.667 0.50 12.07 325 GLN A O 1
ATOM 2068 N N . ARG A 1 304 ? 38.043 50.392 148.162 1.00 11.27 326 ARG A N 1
ATOM 2069 C CA . ARG A 1 304 ? 38.283 50.803 149.540 1.00 10.76 326 ARG A CA 1
ATOM 2070 C C . ARG A 1 304 ? 37.371 51.941 149.972 1.00 10.03 326 ARG A C 1
ATOM 2071 O O . ARG A 1 304 ? 37.578 53.110 149.606 1.00 10.67 326 ARG A O 1
ATOM 2079 N N . VAL A 1 305 ? 36.364 51.578 150.763 1.00 9.44 327 VAL A N 1
ATOM 2080 C CA . VAL A 1 305 ? 35.363 52.510 151.271 1.00 9.10 327 VAL A CA 1
ATOM 2081 C C . VAL A 1 305 ? 35.271 52.343 152.776 1.00 9.07 327 VAL A C 1
ATOM 2082 O O . VAL A 1 305 ? 35.177 51.215 153.275 1.00 9.57 327 VAL A O 1
ATOM 2086 N N . LEU A 1 306 ? 35.278 53.470 153.486 1.00 8.61 328 LEU A N 1
ATOM 2087 C CA . LEU A 1 306 ? 34.965 53.526 154.908 1.00 8.86 328 LEU A CA 1
ATOM 2088 C C . LEU A 1 306 ? 33.575 54.134 155.010 1.00 8.58 328 LEU A C 1
ATOM 2089 O O . LEU A 1 306 ? 33.399 55.320 154.727 1.00 8.95 328 LEU A O 1
ATOM 2094 N N . ALA A 1 307 ? 32.592 53.319 155.395 1.00 8.72 329 ALA A N 1
ATOM 2095 C CA . ALA A 1 307 ? 31.208 53.759 155.505 1.00 8.54 329 ALA A CA 1
ATOM 2096 C C . ALA A 1 307 ? 30.857 54.000 156.960 1.00 8.23 329 ALA A C 1
ATOM 2097 O O . ALA A 1 307 ? 31.091 53.132 157.813 1.00 9.58 329 ALA A O 1
ATOM 2099 N N . LEU A 1 308 ? 30.332 55.199 157.232 1.00 8.24 330 LEU A N 1
ATOM 2100 C CA . LEU A 1 308 ? 30.012 55.636 158.579 1.00 8.48 330 LEU A CA 1
ATOM 2101 C C . LEU A 1 308 ? 28.508 55.869 158.689 1.00 8.56 330 LEU A C 1
ATOM 2102 O O . LEU A 1 308 ? 27.875 56.284 157.718 1.00 9.32 330 LEU A O 1
ATOM 2107 N N . PRO A 1 309 ? 27.924 55.643 159.877 1.00 8.50 331 PRO A N 1
ATOM 2108 C CA . PRO A 1 309 ? 26.489 55.886 160.022 1.00 9.01 331 PRO A CA 1
ATOM 2109 C C . PRO A 1 309 ? 26.126 57.310 159.596 1.00 8.31 331 PRO A C 1
ATOM 2110 O O . PRO A 1 309 ? 26.769 58.273 160.037 1.00 8.75 331 PRO A O 1
ATOM 2114 N N . ASP A 1 310 ? 25.091 57.456 158.766 1.00 8.49 332 ASP A N 1
ATOM 2115 C CA . ASP A 1 310 ? 24.800 58.751 158.143 1.00 9.07 332 ASP A CA 1
ATOM 2116 C C . ASP A 1 310 ? 24.667 59.857 159.178 1.00 9.07 332 ASP A C 1
ATOM 2117 O O . ASP A 1 310 ? 25.237 60.936 159.017 1.00 9.40 332 ASP A O 1
ATOM 2122 N N . GLY A 1 311 ? 23.899 59.579 160.227 1.00 8.79 333 GLY A N 1
ATOM 2123 C CA . GLY A 1 311 ? 23.561 60.576 161.240 1.00 8.96 333 GLY A CA 1
ATOM 2124 C C . GLY A 1 311 ? 24.629 60.871 162.271 1.00 8.33 333 GLY A C 1
ATOM 2125 O O . GLY A 1 311 ? 24.437 61.762 163.092 1.00 9.07 333 GLY A O 1
ATOM 2126 N N . GLN A 1 312 ? 25.730 60.117 162.258 1.00 8.27 334 GLN A N 1
ATOM 2127 C CA . GLN A 1 312 ? 26.904 60.412 163.083 1.00 8.78 334 GLN A CA 1
ATOM 2128 C C . GLN A 1 312 ? 28.089 60.945 162.278 1.00 8.01 334 GLN A C 1
ATOM 2129 O O . GLN A 1 312 ? 28.919 61.683 162.817 1.00 8.24 334 GLN A O 1
ATOM 2135 N N . SER A 1 313 ? 28.167 60.580 160.999 1.00 7.80 335 SER A N 1
ATOM 2136 C CA . SER A 1 313 ? 29.354 60.807 160.169 1.00 7.66 335 SER A CA 1
ATOM 2137 C C . SER A 1 313 ? 29.910 62.228 160.228 1.00 7.59 335 SER A C 1
ATOM 2138 O O . SER A 1 313 ? 31.119 62.411 160.375 1.00 7.98 335 SER A O 1
ATOM 2141 N N . LEU A 1 314 ? 29.018 63.217 160.121 1.00 7.51 336 LEU A N 1
ATOM 2142 C CA . LEU A 1 314 ? 29.393 64.635 160.125 1.00 7.63 336 LEU A CA 1
ATOM 2143 C C . LEU A 1 314 ? 28.701 65.399 161.258 1.00 7.62 336 LEU A C 1
ATOM 2144 O O . LEU A 1 314 ? 28.670 66.627 161.253 1.00 8.49 336 LEU A O 1
ATOM 2149 N N . ALA A 1 315 ? 28.213 64.673 162.265 1.00 7.22 337 ALA A N 1
ATOM 2150 C CA . ALA A 1 315 ? 27.547 65.290 163.410 1.00 7.68 337 ALA A CA 1
ATOM 2151 C C . ALA A 1 315 ? 28.535 65.867 164.416 1.00 7.82 337 ALA A C 1
ATOM 2152 O O . ALA A 1 315 ? 28.162 66.721 165.223 1.00 8.66 337 ALA A O 1
ATOM 2154 N N . PHE A 1 316 ? 29.767 65.359 164.424 1.00 7.68 338 PHE A N 1
ATOM 2155 C CA . PHE A 1 316 ? 30.730 65.706 165.471 1.00 8.03 338 PHE A CA 1
ATOM 2156 C C . PHE A 1 316 ? 30.038 65.596 166.828 1.00 8.34 338 PHE A C 1
ATOM 2157 O O . PHE A 1 316 ? 29.469 64.547 167.125 1.00 8.64 338 PHE A O 1
ATOM 2165 N N . GLY A 1 317 ? 30.113 66.621 167.664 1.00 8.60 339 GLY A N 1
ATOM 2166 C CA . GLY A 1 317 ? 29.404 66.573 168.925 1.00 8.62 339 GLY A CA 1
ATOM 2167 C C . GLY A 1 317 ? 29.932 65.528 169.888 1.00 8.72 339 GLY A C 1
ATOM 2168 O O . GLY A 1 317 ? 31.106 65.134 169.852 1.00 8.82 339 GLY A O 1
ATOM 2169 N N . ALA A 1 318 ? 29.044 65.097 170.776 1.00 8.78 340 ALA A N 1
ATOM 2170 C CA . ALA A 1 318 ? 29.427 64.250 171.900 1.00 9.97 340 ALA A CA 1
ATOM 2171 C C . ALA A 1 318 ? 30.092 62.937 171.522 1.00 10.41 340 ALA A C 1
ATOM 2172 O O . ALA A 1 318 ? 30.989 62.486 172.231 1.00 11.87 340 ALA A O 1
ATOM 2174 N N . GLN A 1 319 ? 29.632 62.327 170.430 1.00 10.23 341 GLN A N 1
ATOM 2175 C CA . GLN A 1 319 ? 30.087 60.992 170.043 1.00 10.67 341 GLN A CA 1
ATOM 2176 C C . GLN A 1 319 ? 31.328 61.008 169.137 1.00 10.00 341 GLN A C 1
ATOM 2177 O O . GLN A 1 319 ? 31.731 59.953 168.651 1.00 10.65 341 GLN A O 1
ATOM 2183 N N . THR A 1 320 ? 31.961 62.166 168.925 1.00 9.59 342 THR A N 1
ATOM 2184 C CA . THR A 1 320 ? 33.082 62.251 167.975 1.00 9.45 342 THR A CA 1
ATOM 2185 C C . THR A 1 320 ? 34.202 61.281 168.332 1.00 9.53 342 THR A C 1
ATOM 2186 O O . THR A 1 320 ? 34.725 60.593 167.460 1.00 9.51 342 THR A O 1
ATOM 2190 N N . GLY A 1 321 ? 34.582 61.221 169.605 1.00 10.22 343 GLY A N 1
ATOM 2191 C CA . GLY A 1 321 ? 35.665 60.329 170.000 1.00 10.95 343 GLY A CA 1
ATOM 2192 C C . GLY A 1 321 ? 35.402 58.873 169.664 1.00 10.68 343 GLY A C 1
ATOM 2193 O O . GLY A 1 321 ? 36.267 58.186 169.102 1.00 11.62 343 GLY A O 1
ATOM 2194 N N . GLU A 1 322 ? 34.201 58.410 169.985 1.00 10.89 344 GLU A N 1
ATOM 2195 C CA . GLU A 1 322 ? 33.821 57.034 169.686 1.00 11.75 344 GLU A CA 1
ATOM 2196 C C . GLU A 1 322 ? 33.832 56.778 168.185 1.00 10.55 344 GLU A C 1
ATOM 2197 O O . GLU A 1 322 ? 34.297 55.739 167.737 1.00 11.50 344 GLU A O 1
ATOM 2203 N N . LEU A 1 323 ? 33.322 57.728 167.408 1.00 9.54 345 LEU A N 1
ATOM 2204 C CA . LEU A 1 323 ? 33.344 57.610 165.956 1.00 9.46 345 LEU A CA 1
ATOM 2205 C C . LEU A 1 323 ? 34.773 57.475 165.436 1.00 9.31 345 LEU A C 1
ATOM 2206 O O . LEU A 1 323 ? 35.059 56.591 164.621 1.00 9.55 345 LEU A O 1
ATOM 2211 N N . LEU A 1 324 ? 35.670 58.344 165.901 1.00 9.71 346 LEU A N 1
ATOM 2212 C CA . LEU A 1 324 ? 37.075 58.280 165.456 1.00 10.47 346 LEU A CA 1
ATOM 2213 C C . LEU A 1 324 ? 37.736 56.949 165.825 1.00 10.73 346 LEU A C 1
ATOM 2214 O O . LEU A 1 324 ? 38.470 56.375 165.019 1.00 11.01 346 LEU A O 1
ATOM 2219 N N A LEU A 1 325 ? 37.458 56.465 167.034 0.50 10.95 347 LEU A N 1
ATOM 2220 N N B LEU A 1 325 ? 37.472 56.447 167.028 0.50 11.08 347 LEU A N 1
ATOM 2221 C CA A LEU A 1 325 ? 38.012 55.202 167.517 0.50 12.51 347 LEU A CA 1
ATOM 2222 C CA B LEU A 1 325 ? 38.071 55.184 167.462 0.50 12.61 347 LEU A CA 1
ATOM 2223 C C A LEU A 1 325 ? 37.568 54.033 166.644 0.50 11.78 347 LEU A C 1
ATOM 2224 C C B LEU A 1 325 ? 37.573 54.012 166.627 0.50 11.81 347 LEU A C 1
ATOM 2225 O O A LEU A 1 325 ? 38.398 53.252 166.161 0.50 12.52 347 LEU A O 1
ATOM 2226 O O B LEU A 1 325 ? 38.379 53.201 166.149 0.50 12.39 347 LEU A O 1
ATOM 2235 N N . ARG A 1 326 ? 36.258 53.916 166.440 1.00 11.20 348 ARG A N 1
ATOM 2236 C CA . ARG A 1 326 ? 35.696 52.818 165.645 1.00 11.88 348 ARG A CA 1
ATOM 2237 C C . ARG A 1 326 ? 36.149 52.889 164.193 1.00 10.68 348 ARG A C 1
ATOM 2238 O O . ARG A 1 326 ? 36.496 51.878 163.595 1.00 12.00 348 ARG A O 1
ATOM 2246 N N . ALA A 1 327 ? 36.129 54.091 163.624 1.00 9.97 349 ALA A N 1
ATOM 2247 C CA . ALA A 1 327 ? 36.549 54.275 162.238 1.00 10.35 349 ALA A CA 1
ATOM 2248 C C . ALA A 1 327 ? 38.037 53.989 162.042 1.00 10.63 349 ALA A C 1
ATOM 2249 O O . ALA A 1 327 ? 38.417 53.360 161.055 1.00 11.41 349 ALA A O 1
ATOM 2251 N N A SER A 1 328 ? 38.879 54.458 162.967 0.50 10.80 350 SER A N 1
ATOM 2252 N N B SER A 1 328 ? 38.879 54.447 162.965 0.50 11.02 350 SER A N 1
ATOM 2253 C CA A SER A 1 328 ? 40.326 54.224 162.857 0.50 11.40 350 SER A CA 1
ATOM 2254 C CA B SER A 1 328 ? 40.319 54.206 162.843 0.50 11.87 350 SER A CA 1
ATOM 2255 C C A SER A 1 328 ? 40.671 52.734 162.969 0.50 11.92 350 SER A C 1
ATOM 2256 C C B SER A 1 328 ? 40.675 52.726 162.970 0.50 12.11 350 SER A C 1
ATOM 2257 O O A SER A 1 328 ? 41.582 52.263 162.286 0.50 12.54 350 SER A O 1
ATOM 2258 O O B SER A 1 328 ? 41.595 52.255 162.300 0.50 12.72 350 SER A O 1
ATOM 2263 N N . ARG A 1 329 ? 39.939 51.993 163.804 1.00 12.04 351 ARG A N 1
ATOM 2264 C CA . ARG A 1 329 ? 40.097 50.530 163.875 1.00 13.47 351 ARG A CA 1
ATOM 2265 C C . ARG A 1 329 ? 39.823 49.895 162.505 1.00 14.12 351 ARG A C 1
ATOM 2266 O O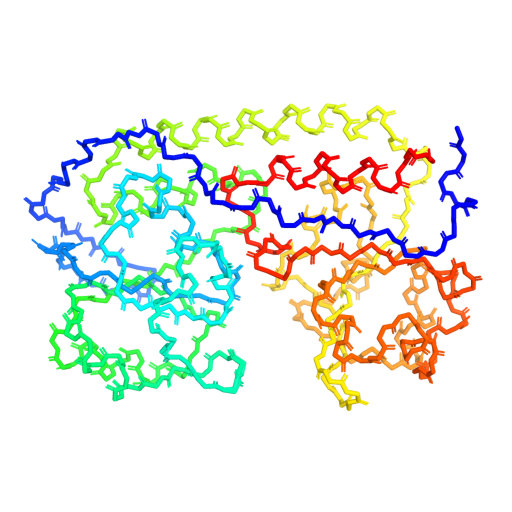 . ARG A 1 329 ? 40.589 49.039 162.045 1.00 15.82 351 ARG A O 1
ATOM 2274 N N . GLU A 1 330 ? 38.755 50.340 161.850 1.00 14.67 352 GLU A N 1
ATOM 2275 C CA . GLU A 1 330 ? 38.396 49.820 160.525 1.00 16.22 352 GLU A CA 1
ATOM 2276 C C . GLU A 1 330 ? 39.425 50.220 159.450 1.00 15.91 352 GLU A C 1
ATOM 2277 O O . GLU A 1 330 ? 39.709 49.444 158.547 1.00 18.72 352 GLU A O 1
ATOM 2283 N N . LEU A 1 331 ? 39.984 51.425 159.546 1.00 14.51 353 LEU A N 1
ATOM 2284 C CA . LEU A 1 331 ? 41.009 51.880 158.589 1.00 15.07 353 LEU A CA 1
ATOM 2285 C C . LEU A 1 331 ? 42.361 51.194 158.732 1.00 15.18 353 LEU A C 1
ATOM 2286 O O . LEU A 1 331 ? 43.032 50.928 157.725 1.00 17.92 353 LEU A O 1
ATOM 2291 N N . TYR A 1 332 ? 42.781 50.942 159.970 1.00 14.59 354 TYR A N 1
ATOM 2292 C CA . TYR A 1 332 ? 44.182 50.617 160.257 1.00 15.99 354 TYR A CA 1
ATOM 2293 C C . TYR A 1 332 ? 44.454 49.248 160.891 1.00 17.11 354 TYR A C 1
ATOM 2294 O O . TYR A 1 332 ? 45.614 48.848 160.977 1.00 20.49 354 TYR A O 1
ATOM 2303 N N . VAL A 1 333 ? 43.408 48.536 161.315 1.00 17.41 355 VAL A N 1
ATOM 2304 C CA . VAL A 1 333 ? 43.551 47.214 161.933 1.00 20.10 355 VAL A CA 1
ATOM 2305 C C . VAL A 1 333 ? 42.846 46.176 161.058 1.00 23.90 355 VAL A C 1
ATOM 2306 O O . VAL A 1 333 ? 41.657 46.304 160.785 1.00 27.41 355 VAL A O 1
ATOM 2310 N N . GLN A 1 334 ? 43.582 45.152 160.620 1.00 28.35 356 GLN A N 1
ATOM 2311 C CA . GLN A 1 334 ? 43.041 44.132 159.708 1.00 32.50 356 GLN A CA 1
ATOM 2312 C C . GLN A 1 334 ? 42.100 43.165 160.421 1.00 33.72 356 GLN A C 1
ATOM 2313 O O . GLN A 1 334 ? 42.400 42.681 161.513 1.00 38.52 356 GLN A O 1
#

Secondary structure (DSSP, 8-state):
--GGG--SEEEPPP--SPPPS-S-------EEEE-TTS-EEEE---SSEEEE-SSSHHHHHHHHTT-GGGB--B-TT---GGGTTSPB-EETTTEE-HHHHHHT--SEEEE-TTSB-HHHHHHHHHTT--EEE-----SGGGHHHHHHHHHHHTT-HHHHHHHHHHHHHHHHHHHHHHHHHS-SSPPEEEEEEE-SSSS-EEEE-GGGTHHHHHHHTT-EEHHHHTT-SSEEE--HHHHHHH--SEEEEEHHHHHHTTHHHHHHTSTTTTTSHHHHTT-EEEE-HHHHTT-GGGHHHHHHHHHHHHH--

Radius of gyration: 19.63 Å; Cα contacts (8 Å, |Δi|>4): 694; chains: 1; bounding box: 53×45×50 Å

InterPro domains:
  IPR002491 ABC transporter periplasmic binding domain [PF01497] (101-332)
  IPR002491 ABC transporter periplasmic binding domain [PS50983] (97-359)
  IPR050902 ABC Transporter Solute-Binding [PTHR30535] (7-334)

Organism: Corynebacterium glutamicum (strain ATCC 13032 / DSM 20300 / JCM 1318 / BCRC 11384 / CCUG 27702 / LMG 3730 / NBRC 12168 / NCIMB 10025 / NRRL B-2784 / 534) (NCBI:txid196627)

B-factor: mean 14.85, std 5.97, range [7.22, 40.7]